Protein AF-A0A3D5URM8-F1 (afdb_monomer)

Secondary structure (DSSP, 8-state):
-HHHHHHH--SHHHHHHHHHHHHHHHHHTT-HHHHHHHHHHHHHTSPP-GGGGGGHHHHHHHHHHTT-HHHHHHHHTTTSGGG---HHHHHHHHHHHHHHH--TTSS-HHHHHHHHHHHHTS--HHHHHHHHHHHHHHHHTT----THHHHHHHHTGGG--SB---HHHHHHHHHHHHTT-HHHHHHHHHHHH-TT-TTTB-HHHHHHHHHHHHHTT-HHHHHHHHHHHHHHH--TT--

pLDDT: mean 91.3, std 9.15, range [58.62, 98.56]

Structure (mmCIF, N/CA/C/O backbone):
data_AF-A0A3D5URM8-F1
#
_entry.id   AF-A0A3D5URM8-F1
#
loop_
_atom_site.group_PDB
_atom_site.id
_atom_site.type_symbol
_atom_site.label_atom_id
_atom_site.label_alt_id
_atom_site.label_comp_id
_atom_site.label_asym_id
_atom_site.label_entity_id
_atom_site.label_seq_id
_atom_site.pdbx_PDB_ins_code
_atom_site.Cartn_x
_atom_site.Cartn_y
_atom_site.Cartn_z
_atom_site.occupancy
_atom_site.B_iso_or_equiv
_atom_site.auth_seq_id
_atom_site.auth_comp_id
_atom_site.auth_asym_id
_atom_site.auth_atom_id
_atom_site.pdbx_PDB_model_num
ATOM 1 N N . MET A 1 1 ? -2.969 -15.555 -25.449 1.00 61.00 1 MET A N 1
ATOM 2 C CA . MET A 1 1 ? -2.111 -15.070 -26.555 1.00 61.00 1 MET A CA 1
ATOM 3 C C . MET A 1 1 ? -1.059 -14.048 -26.105 1.00 61.00 1 MET A C 1
ATOM 5 O O . MET A 1 1 ? 0.061 -14.168 -26.567 1.00 61.00 1 MET A O 1
ATOM 9 N N . ILE A 1 2 ? -1.336 -13.119 -25.173 1.00 66.75 2 ILE A N 1
ATOM 10 C CA . ILE A 1 2 ? -0.338 -12.116 -24.717 1.00 66.75 2 ILE A CA 1
ATOM 11 C C . ILE A 1 2 ? 0.884 -12.740 -24.008 1.00 66.75 2 ILE A C 1
ATOM 13 O O . ILE A 1 2 ? 2.007 -12.357 -24.309 1.00 66.75 2 ILE A O 1
ATOM 17 N N . TYR A 1 3 ? 0.689 -13.743 -23.141 1.00 58.84 3 TYR A N 1
ATOM 18 C CA . TYR A 1 3 ? 1.794 -14.460 -22.473 1.00 58.84 3 TYR A CA 1
ATOM 19 C C . TYR A 1 3 ? 2.817 -15.036 -23.470 1.00 58.84 3 TYR A C 1
ATOM 21 O O . TYR A 1 3 ? 4.014 -14.795 -23.358 1.00 58.84 3 TYR A O 1
ATOM 29 N N . GLN A 1 4 ? 2.330 -15.736 -24.500 1.00 63.19 4 GLN A N 1
ATOM 30 C CA . GLN A 1 4 ? 3.178 -16.317 -25.546 1.00 63.19 4 GLN A CA 1
ATOM 31 C C . GLN A 1 4 ? 3.866 -15.240 -26.396 1.00 63.19 4 GLN A C 1
ATOM 33 O O . GLN A 1 4 ? 5.020 -15.417 -26.773 1.00 63.19 4 GLN A O 1
ATOM 38 N N . ALA A 1 5 ? 3.188 -14.115 -26.654 1.00 62.91 5 ALA A N 1
ATOM 39 C CA . ALA A 1 5 ? 3.767 -12.996 -27.391 1.00 62.91 5 ALA A CA 1
ATOM 40 C C . ALA A 1 5 ? 4.952 -12.363 -26.640 1.00 62.91 5 ALA A C 1
ATOM 42 O O . ALA A 1 5 ? 5.984 -12.111 -27.257 1.00 62.91 5 ALA A O 1
ATOM 43 N N . ILE A 1 6 ? 4.845 -12.184 -25.315 1.00 64.25 6 ILE A N 1
ATOM 44 C CA . ILE A 1 6 ? 5.927 -11.641 -24.472 1.00 64.25 6 ILE A CA 1
ATOM 45 C C . ILE A 1 6 ? 7.170 -12.534 -24.533 1.00 64.25 6 ILE A C 1
ATOM 47 O O . ILE A 1 6 ? 8.263 -12.024 -24.774 1.00 64.25 6 ILE A O 1
ATOM 51 N N . GLY A 1 7 ? 6.999 -13.853 -24.392 1.00 60.88 7 GLY A N 1
ATOM 52 C CA . GLY A 1 7 ? 8.110 -14.808 -24.473 1.00 60.88 7 GLY A CA 1
ATOM 53 C C . GLY A 1 7 ? 8.763 -14.884 -25.862 1.00 60.88 7 GLY A C 1
ATOM 54 O O . GLY A 1 7 ? 9.938 -15.220 -25.975 1.00 60.88 7 GLY A O 1
ATOM 55 N N . SER A 1 8 ? 8.027 -14.545 -26.927 1.00 59.00 8 SER A N 1
ATOM 56 C CA . SER A 1 8 ? 8.538 -14.547 -28.308 1.00 59.00 8 SER A CA 1
ATOM 57 C C . SER A 1 8 ? 9.125 -13.213 -28.784 1.00 59.00 8 SER A C 1
ATOM 59 O O . SER A 1 8 ? 9.802 -13.179 -29.812 1.00 59.00 8 SER A O 1
ATOM 61 N N . ALA A 1 9 ? 8.862 -12.111 -28.077 1.00 60.91 9 ALA A N 1
ATOM 62 C CA . ALA A 1 9 ? 9.259 -10.781 -28.518 1.00 60.91 9 ALA A CA 1
ATOM 63 C C . ALA A 1 9 ? 10.780 -10.591 -28.386 1.00 60.91 9 ALA A C 1
ATOM 65 O O . ALA A 1 9 ? 11.356 -10.667 -27.299 1.00 60.91 9 ALA A O 1
ATOM 66 N N . VAL A 1 10 ? 11.447 -10.327 -29.512 1.00 58.62 10 VAL A N 1
ATOM 67 C CA . VAL A 1 10 ? 12.914 -10.202 -29.581 1.00 58.62 10 VAL A CA 1
ATOM 68 C C . VAL A 1 10 ? 13.357 -8.763 -29.289 1.00 58.62 10 VAL A C 1
ATOM 70 O O . VAL A 1 10 ? 14.359 -8.548 -28.603 1.00 58.62 10 VAL A O 1
ATOM 73 N N . ALA A 1 11 ? 12.587 -7.764 -29.731 1.00 70.50 11 ALA A N 1
ATOM 74 C CA . ALA A 1 11 ? 12.883 -6.352 -29.501 1.00 70.50 11 ALA A CA 1
ATOM 75 C C . ALA A 1 11 ? 12.502 -5.905 -28.077 1.00 70.50 11 ALA A C 1
ATOM 77 O O . ALA A 1 11 ? 11.465 -6.298 -27.539 1.00 70.50 11 ALA A O 1
ATOM 78 N N . ALA A 1 12 ? 13.338 -5.065 -27.459 1.00 74.19 12 ALA A N 1
ATOM 79 C CA . ALA A 1 12 ? 13.083 -4.532 -26.117 1.00 74.19 12 ALA A CA 1
ATOM 80 C C . ALA A 1 12 ? 11.810 -3.670 -26.078 1.00 74.19 12 ALA A C 1
ATOM 82 O O . ALA A 1 12 ? 10.985 -3.843 -25.185 1.00 74.19 12 ALA A O 1
ATOM 83 N N . ASP A 1 13 ? 11.607 -2.815 -27.082 1.00 80.75 13 ASP A N 1
ATOM 84 C CA . ASP A 1 13 ? 10.447 -1.919 -27.153 1.00 80.75 13 ASP A CA 1
ATOM 85 C C . ASP A 1 13 ? 9.119 -2.681 -27.236 1.00 80.75 13 ASP A C 1
ATOM 87 O O . ASP A 1 13 ? 8.151 -2.323 -26.567 1.00 80.75 13 ASP A O 1
ATOM 91 N N . GLU A 1 14 ? 9.079 -3.773 -28.001 1.00 84.12 14 GLU A N 1
ATOM 92 C CA . GLU A 1 14 ? 7.890 -4.620 -28.120 1.00 84.12 14 GLU A CA 1
ATOM 93 C C . GLU A 1 14 ? 7.553 -5.296 -26.785 1.00 84.12 14 GLU A C 1
ATOM 95 O O . GLU A 1 14 ? 6.406 -5.250 -26.338 1.00 84.12 14 GLU A O 1
ATOM 100 N N . ARG A 1 15 ? 8.561 -5.833 -26.084 1.00 83.31 15 ARG A N 1
ATOM 101 C CA . ARG A 1 15 ? 8.382 -6.407 -24.740 1.00 83.31 15 ARG A CA 1
ATOM 102 C C . ARG A 1 15 ? 7.846 -5.384 -23.747 1.00 83.31 15 ARG A C 1
ATOM 104 O O . ARG A 1 15 ? 6.891 -5.681 -23.033 1.00 83.31 15 ARG A O 1
ATOM 111 N N . ILE A 1 16 ? 8.408 -4.175 -23.733 1.00 89.31 16 ILE A N 1
ATOM 112 C CA . ILE A 1 16 ? 7.942 -3.077 -22.875 1.00 89.31 16 ILE A CA 1
ATOM 113 C C . ILE A 1 16 ? 6.452 -2.805 -23.119 1.00 89.31 16 ILE A C 1
ATOM 115 O O . ILE A 1 16 ? 5.674 -2.763 -22.164 1.00 89.31 16 ILE A O 1
ATOM 119 N N . GLN A 1 17 ? 6.043 -2.643 -24.381 1.00 88.75 17 GLN A N 1
ATOM 120 C CA . GLN A 1 17 ? 4.647 -2.358 -24.719 1.00 88.75 17 GLN A CA 1
ATOM 121 C C . GLN A 1 17 ? 3.712 -3.501 -24.318 1.00 88.75 17 GLN A C 1
ATOM 123 O O . GLN A 1 17 ? 2.644 -3.245 -23.762 1.00 88.75 17 GLN A O 1
ATOM 128 N N . LEU A 1 18 ? 4.117 -4.754 -24.534 1.00 90.81 18 LEU A N 1
ATOM 129 C CA . LEU A 1 18 ? 3.310 -5.916 -24.169 1.00 90.81 18 LEU A CA 1
ATOM 130 C C . LEU A 1 18 ? 3.104 -6.033 -22.653 1.00 90.81 18 LEU A C 1
ATOM 132 O O . LEU A 1 18 ? 1.975 -6.273 -22.227 1.00 90.81 18 LEU A O 1
ATOM 136 N N . PHE A 1 19 ? 4.139 -5.812 -21.833 1.00 93.25 19 PHE A N 1
ATOM 137 C CA . PHE A 1 19 ? 3.991 -5.795 -20.371 1.00 93.25 19 PHE A CA 1
ATOM 138 C C . PHE A 1 19 ? 3.059 -4.679 -19.906 1.00 93.25 19 PHE A C 1
ATOM 140 O O . PHE A 1 19 ? 2.129 -4.930 -19.138 1.00 93.25 19 PHE A O 1
ATOM 147 N N . LYS A 1 20 ? 3.269 -3.452 -20.399 1.00 92.62 20 LYS A N 1
ATOM 148 C CA . LYS A 1 20 ? 2.411 -2.311 -20.055 1.00 92.62 20 LYS A CA 1
ATOM 149 C C . LYS A 1 20 ? 0.952 -2.578 -20.421 1.00 92.62 20 LYS A C 1
ATOM 151 O O . LYS A 1 20 ? 0.066 -2.360 -19.598 1.00 92.62 20 LYS A O 1
ATOM 156 N N . LEU A 1 21 ? 0.704 -3.096 -21.624 1.00 92.88 21 LEU A N 1
ATOM 157 C CA . LEU A 1 21 ? -0.637 -3.436 -22.089 1.00 92.88 21 LEU A CA 1
ATOM 158 C C . LEU A 1 21 ? -1.271 -4.549 -21.247 1.00 92.88 21 LEU A C 1
ATOM 160 O O . LEU A 1 21 ? -2.440 -4.437 -20.873 1.00 92.88 21 LEU A O 1
ATOM 164 N N . ALA A 1 22 ? -0.520 -5.608 -20.934 1.00 93.38 22 ALA A N 1
ATOM 165 C CA . ALA A 1 22 ? -1.001 -6.711 -20.108 1.00 93.38 22 ALA A CA 1
ATOM 166 C C . ALA A 1 22 ? -1.443 -6.216 -18.725 1.00 93.38 22 ALA A C 1
ATOM 168 O O . ALA A 1 22 ? -2.556 -6.511 -18.293 1.00 93.38 22 ALA A O 1
ATOM 169 N N . PHE A 1 23 ? -0.610 -5.408 -18.069 1.00 94.56 23 PHE A N 1
ATOM 170 C CA . PHE A 1 23 ? -0.902 -4.839 -16.756 1.00 94.56 23 PHE A CA 1
ATOM 171 C C . PHE A 1 23 ? -2.080 -3.862 -16.780 1.00 94.56 23 PHE A C 1
ATOM 173 O O . PHE A 1 23 ? -2.971 -3.982 -15.941 1.00 94.56 23 PHE A O 1
ATOM 180 N N . ALA A 1 24 ? -2.149 -2.958 -17.759 1.00 91.69 24 ALA A N 1
ATOM 181 C CA . ALA A 1 24 ? -3.270 -2.025 -17.900 1.00 91.69 24 ALA A CA 1
ATOM 182 C C . ALA A 1 24 ? -4.610 -2.753 -18.132 1.00 91.69 24 ALA A C 1
ATOM 184 O O . ALA A 1 24 ? -5.638 -2.425 -17.528 1.00 91.69 24 ALA A O 1
ATOM 185 N N . THR A 1 25 ? -4.593 -3.785 -18.981 1.00 92.88 25 THR A N 1
ATOM 186 C CA . THR A 1 25 ? -5.769 -4.623 -19.262 1.00 92.88 25 THR A CA 1
ATOM 187 C C . THR A 1 25 ? -6.204 -5.386 -18.013 1.00 92.88 25 THR A C 1
ATOM 189 O O . THR A 1 25 ? -7.389 -5.414 -17.681 1.00 92.88 25 THR A O 1
ATOM 192 N N . ALA A 1 26 ? -5.247 -5.969 -17.290 1.00 92.06 26 ALA A N 1
ATOM 193 C CA . ALA A 1 26 ? -5.505 -6.714 -16.067 1.00 92.06 26 ALA A CA 1
ATOM 194 C C . ALA A 1 26 ? -6.066 -5.833 -14.944 1.00 92.06 26 ALA A C 1
ATOM 196 O O . ALA A 1 26 ? -6.999 -6.253 -14.265 1.00 92.06 26 ALA A O 1
ATOM 197 N N . GLU A 1 27 ? -5.560 -4.608 -14.779 1.00 88.88 27 GLU A N 1
ATOM 198 C CA . GLU A 1 27 ? -6.082 -3.639 -13.806 1.00 88.88 27 GLU A CA 1
ATOM 199 C C . GLU A 1 27 ? -7.562 -3.340 -14.081 1.00 88.88 27 GLU A C 1
ATOM 201 O O . GLU A 1 27 ? -8.396 -3.411 -13.181 1.00 88.88 27 GLU A O 1
ATOM 206 N N . THR A 1 28 ? -7.905 -3.085 -15.348 1.00 87.75 28 THR A N 1
ATOM 207 C CA . THR A 1 28 ? -9.285 -2.792 -15.769 1.00 87.75 28 THR A CA 1
ATOM 208 C C . THR A 1 28 ? -10.219 -3.985 -15.548 1.00 87.75 28 THR A C 1
ATOM 210 O O . THR A 1 28 ? -11.394 -3.807 -15.234 1.00 87.75 28 THR A O 1
ATOM 213 N N . ALA A 1 29 ? -9.697 -5.206 -15.679 1.00 88.75 29 ALA A N 1
ATOM 214 C CA . ALA A 1 29 ? -10.441 -6.445 -15.469 1.00 88.75 29 ALA A CA 1
ATOM 215 C C . ALA A 1 29 ? -10.489 -6.909 -13.999 1.00 88.75 29 ALA A C 1
ATOM 217 O O . ALA A 1 29 ? -11.119 -7.924 -13.715 1.00 88.75 29 ALA A O 1
ATOM 218 N N . GLY A 1 30 ? -9.814 -6.221 -13.067 1.00 87.56 30 GLY A N 1
ATOM 219 C CA . GLY A 1 30 ? -9.689 -6.673 -11.675 1.00 87.56 30 GLY A CA 1
ATOM 220 C C . GLY A 1 30 ? -8.804 -7.917 -11.500 1.00 87.56 30 GLY A C 1
ATOM 221 O O . GLY A 1 30 ? -8.908 -8.617 -10.498 1.00 87.56 30 GLY A O 1
ATOM 222 N N . LEU A 1 31 ? -7.935 -8.207 -12.472 1.00 91.25 31 LEU A N 1
ATOM 223 C CA . LEU A 1 31 ? -7.068 -9.390 -12.538 1.00 91.25 31 LEU A CA 1
ATOM 224 C C . LEU A 1 31 ? -5.576 -9.033 -12.445 1.00 91.25 31 LEU A C 1
ATOM 226 O O . LEU A 1 31 ? -4.727 -9.805 -12.899 1.00 91.25 31 LEU A O 1
ATOM 230 N N . TYR A 1 32 ? -5.243 -7.867 -11.882 1.00 92.44 32 TYR A N 1
ATOM 231 C CA . TYR A 1 32 ? -3.865 -7.373 -11.809 1.00 92.44 32 TYR A CA 1
ATOM 232 C C . TYR A 1 32 ? -2.922 -8.369 -11.120 1.00 92.44 32 TYR A C 1
ATOM 234 O O . TY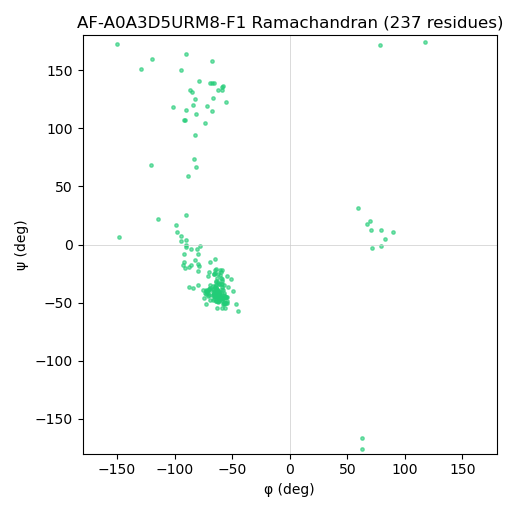R A 1 32 ? -1.956 -8.807 -11.738 1.00 92.44 32 TYR A O 1
ATOM 242 N N . TYR A 1 33 ? -3.242 -8.800 -9.895 1.00 91.44 33 TYR A N 1
ATOM 243 C CA . TYR A 1 33 ? -2.404 -9.729 -9.123 1.00 91.44 33 TYR A CA 1
ATOM 244 C C . TYR A 1 33 ? -2.165 -11.069 -9.847 1.00 91.44 33 TYR A C 1
ATOM 246 O O . TYR A 1 33 ? -1.001 -11.380 -10.102 1.00 91.44 33 TYR A O 1
ATOM 254 N N . PRO A 1 34 ? -3.205 -11.814 -10.289 1.00 93.25 34 PRO A N 1
ATOM 255 C CA . PRO A 1 34 ? -2.997 -13.043 -11.060 1.00 93.25 34 PRO A CA 1
ATOM 256 C C . PRO A 1 34 ? -2.176 -12.840 -12.337 1.00 93.25 34 PRO A C 1
ATOM 258 O O . PRO A 1 34 ? -1.409 -13.713 -12.735 1.00 93.25 34 PRO A O 1
ATOM 261 N N . THR A 1 35 ? -2.326 -11.687 -12.996 1.00 95.19 35 THR A N 1
ATOM 262 C CA . THR A 1 35 ? -1.574 -11.386 -14.221 1.00 95.19 35 THR A CA 1
ATOM 263 C C . THR A 1 35 ? -0.101 -11.133 -13.922 1.00 95.19 35 THR A C 1
ATOM 265 O O . THR A 1 35 ? 0.757 -11.616 -14.659 1.00 95.19 35 THR A O 1
ATOM 268 N N . VAL A 1 36 ? 0.209 -10.409 -12.844 1.00 95.50 36 VAL A N 1
ATOM 269 C CA . VAL A 1 36 ? 1.591 -10.200 -12.398 1.00 95.50 36 VAL A CA 1
ATOM 270 C C . VAL A 1 36 ? 2.240 -11.528 -12.015 1.00 95.50 36 VAL A C 1
ATOM 272 O O . VAL A 1 36 ? 3.351 -11.795 -12.462 1.00 95.50 36 VAL A O 1
ATOM 275 N N . GLU A 1 37 ? 1.549 -12.383 -11.257 1.00 94.56 37 GLU A N 1
ATOM 276 C CA . GLU A 1 37 ? 2.053 -13.712 -10.885 1.00 94.56 37 GLU A CA 1
ATOM 277 C C . GLU A 1 37 ? 2.330 -14.582 -12.120 1.00 94.56 37 GLU A C 1
ATOM 279 O O . GLU A 1 37 ? 3.401 -15.174 -12.236 1.00 94.56 37 GLU A O 1
ATOM 284 N N . ALA A 1 38 ? 1.410 -14.607 -13.089 1.00 94.75 38 ALA A N 1
ATOM 285 C CA . ALA A 1 38 ? 1.580 -15.375 -14.321 1.00 94.75 38 ALA A CA 1
ATOM 286 C C . ALA A 1 38 ? 2.756 -14.879 -15.180 1.00 94.75 38 ALA A C 1
ATOM 288 O O . ALA A 1 38 ? 3.427 -15.673 -15.839 1.00 94.75 38 ALA A O 1
ATOM 289 N N . LEU A 1 39 ? 3.007 -13.568 -15.183 1.00 94.94 39 LEU A N 1
ATOM 290 C CA . LEU A 1 39 ? 4.095 -12.941 -15.934 1.00 94.94 39 LEU A CA 1
ATOM 291 C C . LEU A 1 39 ? 5.401 -12.828 -15.142 1.00 94.94 39 LEU A C 1
ATOM 293 O O . LEU A 1 39 ? 6.397 -12.351 -15.691 1.00 94.94 39 LEU A O 1
ATOM 297 N N . TYR A 1 40 ? 5.420 -13.281 -13.886 1.00 94.44 40 TYR A N 1
ATOM 298 C CA . TYR A 1 40 ? 6.586 -13.169 -13.022 1.00 94.44 40 TYR A CA 1
ATOM 299 C C . TYR A 1 40 ? 7.844 -13.777 -13.646 1.00 94.44 40 TYR A C 1
ATOM 301 O O . TYR A 1 40 ? 8.829 -13.048 -13.701 1.00 94.44 40 TYR A O 1
ATOM 309 N N . PRO A 1 41 ? 7.860 -15.021 -14.176 1.00 93.81 41 PRO A N 1
ATOM 310 C CA . PRO A 1 41 ? 9.088 -15.607 -14.717 1.00 93.81 41 PRO A CA 1
ATOM 311 C C . PRO A 1 41 ? 9.752 -14.714 -15.773 1.00 93.81 41 PRO A C 1
ATOM 313 O O . PRO A 1 41 ? 10.944 -14.432 -15.672 1.00 93.81 41 PRO A O 1
ATOM 316 N N . GLU A 1 42 ? 8.956 -14.174 -16.698 1.00 92.94 42 GLU A N 1
ATOM 317 C CA . GLU A 1 42 ? 9.425 -13.304 -17.781 1.00 92.94 42 GLU A CA 1
ATOM 318 C C . GLU A 1 42 ? 9.906 -11.944 -17.266 1.00 92.94 42 GLU A C 1
ATOM 320 O O . GLU A 1 42 ? 11.001 -11.499 -17.607 1.00 92.94 42 GLU A O 1
ATOM 325 N N . LEU A 1 43 ? 9.126 -11.287 -16.399 1.00 94.00 43 LEU A N 1
ATOM 326 C CA . LEU A 1 43 ? 9.513 -9.993 -15.831 1.00 94.00 43 LEU A CA 1
ATOM 327 C C . LEU A 1 43 ? 10.766 -10.124 -14.954 1.00 94.00 43 LEU A C 1
ATOM 329 O O . LEU A 1 43 ? 11.629 -9.251 -14.938 1.00 94.00 43 LEU A O 1
ATOM 333 N N . SER A 1 44 ? 10.867 -11.231 -14.220 1.00 94.75 44 SER A N 1
ATOM 334 C CA . SER A 1 44 ? 11.936 -11.520 -13.270 1.00 94.75 44 SER A CA 1
ATOM 335 C C . SER A 1 44 ? 13.282 -11.802 -13.947 1.00 94.75 44 SER A C 1
ATOM 337 O O . SER A 1 44 ? 14.311 -11.614 -13.296 1.00 94.75 44 SER A O 1
ATOM 339 N N . ALA A 1 45 ? 13.262 -12.229 -15.215 1.00 92.31 45 ALA A N 1
ATOM 340 C CA . ALA A 1 45 ? 14.437 -12.489 -16.044 1.00 92.31 45 ALA A CA 1
ATOM 341 C C . ALA A 1 45 ? 15.008 -11.217 -16.698 1.00 92.31 45 ALA A C 1
ATOM 343 O O . ALA A 1 45 ? 16.120 -11.237 -17.221 1.00 92.31 45 ALA A O 1
ATOM 344 N N . MET A 1 46 ? 14.260 -10.110 -16.687 1.00 91.12 46 MET A N 1
ATOM 345 C CA . MET A 1 46 ? 14.710 -8.833 -17.236 1.00 91.12 46 MET A CA 1
ATOM 346 C C . MET A 1 46 ? 15.549 -8.067 -16.209 1.00 91.12 46 MET A C 1
ATOM 348 O O . MET A 1 46 ? 15.055 -7.693 -15.145 1.00 91.12 46 MET A O 1
ATOM 352 N N . GLU A 1 47 ? 16.802 -7.775 -16.553 1.00 91.44 47 GLU A N 1
ATOM 353 C CA . GLU A 1 47 ? 17.683 -6.960 -15.713 1.00 91.44 47 GLU A CA 1
ATOM 354 C C . GLU A 1 47 ? 17.423 -5.457 -15.917 1.00 91.44 47 GLU A C 1
ATOM 356 O O . GLU A 1 47 ? 17.520 -4.978 -17.056 1.00 91.44 47 GLU A O 1
ATOM 361 N N . PRO A 1 48 ? 17.140 -4.682 -14.849 1.00 93.69 48 PRO A N 1
ATOM 362 C CA . PRO A 1 48 ? 16.941 -3.237 -14.938 1.00 93.69 48 PRO A CA 1
ATOM 363 C C . PRO A 1 48 ? 18.133 -2.532 -15.590 1.00 93.69 48 PRO A C 1
ATOM 365 O O . PRO A 1 48 ? 19.262 -2.595 -15.110 1.00 93.69 48 PRO A O 1
ATOM 368 N N . ASN A 1 49 ? 17.881 -1.804 -16.676 1.00 92.31 49 ASN A N 1
ATOM 369 C CA . ASN A 1 49 ? 18.891 -1.000 -17.355 1.00 92.31 49 ASN A CA 1
ATOM 370 C C . ASN A 1 49 ? 18.265 0.231 -18.028 1.00 92.31 49 ASN A C 1
ATOM 372 O O . ASN A 1 49 ? 17.043 0.382 -18.086 1.00 92.31 49 ASN A O 1
ATOM 376 N N . ALA A 1 50 ? 19.108 1.124 -18.555 1.00 89.69 50 ALA A N 1
ATOM 377 C CA . ALA A 1 50 ? 18.663 2.392 -19.130 1.00 89.69 50 ALA A CA 1
ATOM 378 C C . ALA A 1 50 ? 17.665 2.240 -20.295 1.00 89.69 50 ALA A C 1
ATOM 380 O O . ALA A 1 50 ? 16.791 3.096 -20.437 1.00 89.69 50 ALA A O 1
ATOM 381 N N . ALA A 1 51 ? 17.754 1.168 -21.092 1.00 90.25 51 ALA A N 1
ATOM 382 C CA . ALA A 1 51 ? 16.827 0.917 -22.198 1.00 90.25 51 ALA A CA 1
ATOM 383 C C . ALA A 1 51 ? 15.425 0.521 -21.701 1.00 90.25 51 ALA A C 1
ATOM 385 O O . ALA A 1 51 ? 14.430 0.814 -22.353 1.00 90.25 51 ALA A O 1
ATOM 386 N N . LEU A 1 52 ? 15.330 -0.079 -20.512 1.00 92.69 52 LEU A N 1
ATOM 387 C CA . LEU A 1 52 ? 14.069 -0.505 -19.899 1.00 92.69 52 LEU A CA 1
ATOM 388 C C . LEU A 1 52 ? 13.423 0.568 -19.014 1.00 92.69 52 LEU A C 1
ATOM 390 O O . LEU A 1 52 ? 12.374 0.321 -18.418 1.00 92.69 52 LEU A O 1
ATOM 394 N N . ARG A 1 53 ? 13.995 1.778 -18.945 1.00 91.19 53 ARG A N 1
ATOM 395 C CA . ARG A 1 53 ? 13.442 2.894 -18.159 1.00 91.19 53 ARG A CA 1
ATOM 396 C C . ARG A 1 53 ? 11.941 3.144 -18.410 1.00 91.19 53 ARG A C 1
ATOM 398 O O . ARG A 1 53 ? 11.237 3.365 -17.428 1.00 91.19 53 ARG A O 1
ATOM 405 N N . PRO A 1 54 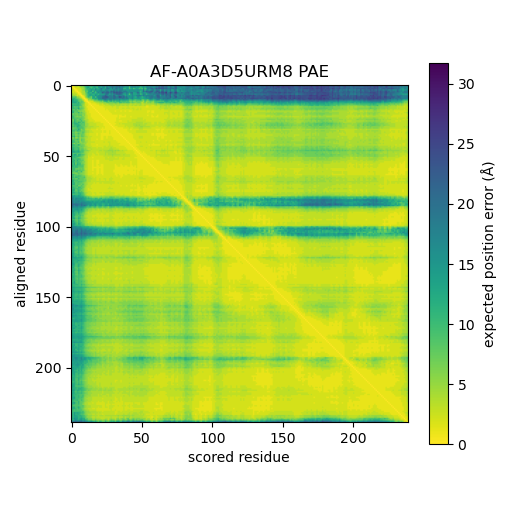? 11.402 3.056 -19.646 1.00 91.81 54 PRO A N 1
ATOM 406 C CA . PRO A 1 54 ? 9.965 3.245 -19.881 1.00 91.81 54 PRO A CA 1
ATOM 407 C C . PRO A 1 54 ? 9.054 2.188 -19.230 1.00 91.81 54 PRO A C 1
ATOM 409 O O . PRO A 1 54 ? 7.870 2.452 -19.028 1.00 91.81 54 PRO A O 1
ATOM 412 N N . LEU A 1 55 ? 9.580 1.001 -18.907 1.00 94.06 55 LEU A N 1
ATOM 413 C CA . LEU A 1 55 ? 8.858 -0.066 -18.202 1.00 94.06 55 LEU A CA 1
ATOM 414 C C . LEU A 1 55 ? 8.956 0.072 -16.678 1.00 94.06 55 LEU A C 1
ATOM 416 O O . LEU A 1 55 ? 8.133 -0.494 -15.960 1.00 94.06 55 LEU A O 1
ATOM 420 N N . ALA A 1 56 ? 9.941 0.822 -16.178 1.00 94.62 56 ALA A N 1
ATOM 421 C CA . ALA A 1 56 ? 10.319 0.795 -14.772 1.00 94.62 56 ALA A CA 1
ATOM 422 C C . ALA A 1 56 ? 9.172 1.086 -13.792 1.00 94.62 56 ALA A C 1
ATOM 424 O O . ALA A 1 56 ? 9.012 0.291 -12.869 1.00 94.62 56 ALA A O 1
ATOM 425 N N . PRO A 1 57 ? 8.304 2.099 -13.993 1.00 95.31 57 PRO A N 1
ATOM 426 C CA . PRO A 1 57 ? 7.182 2.317 -13.082 1.00 95.31 57 PRO A CA 1
ATOM 427 C C . PRO A 1 57 ? 6.227 1.117 -12.989 1.00 95.31 57 PRO A C 1
ATOM 429 O O . PRO A 1 57 ? 5.792 0.743 -11.900 1.00 95.31 57 PRO A O 1
ATOM 432 N N . ALA A 1 58 ? 5.928 0.484 -14.128 1.00 95.94 58 ALA A N 1
ATOM 433 C CA . ALA A 1 58 ? 5.032 -0.665 -14.194 1.00 95.94 58 ALA A CA 1
ATOM 434 C C . ALA A 1 58 ? 5.672 -1.925 -13.589 1.00 95.94 58 ALA A C 1
ATOM 436 O O . ALA A 1 58 ? 5.011 -2.653 -12.850 1.00 95.94 58 ALA A O 1
ATOM 437 N N . ALA A 1 59 ? 6.968 -2.148 -13.835 1.00 96.69 59 ALA A N 1
ATOM 438 C CA . ALA A 1 59 ? 7.722 -3.242 -13.226 1.00 96.69 59 ALA A CA 1
ATOM 439 C C . ALA A 1 59 ? 7.847 -3.074 -11.704 1.00 96.69 59 ALA A C 1
ATOM 441 O O . ALA A 1 59 ? 7.589 -4.020 -10.964 1.00 96.69 59 ALA A O 1
ATOM 442 N N . THR A 1 60 ? 8.169 -1.870 -11.217 1.00 96.88 60 THR A N 1
ATOM 443 C CA . THR A 1 60 ? 8.205 -1.575 -9.779 1.00 96.88 60 THR A CA 1
ATOM 444 C C . THR A 1 60 ? 6.853 -1.863 -9.133 1.00 96.88 60 THR A C 1
ATOM 446 O O . THR A 1 60 ? 6.807 -2.591 -8.144 1.00 96.88 60 THR A O 1
ATOM 449 N N . ARG A 1 61 ? 5.748 -1.354 -9.702 1.00 96.81 61 ARG A N 1
ATOM 450 C CA . ARG A 1 61 ? 4.386 -1.627 -9.206 1.00 96.81 61 ARG A CA 1
ATOM 451 C C . ARG A 1 61 ? 4.097 -3.130 -9.146 1.00 96.81 61 ARG A C 1
ATOM 453 O O . ARG A 1 61 ? 3.574 -3.601 -8.140 1.00 96.81 61 ARG A O 1
ATOM 460 N N . ALA A 1 62 ? 4.463 -3.870 -10.193 1.00 96.81 62 ALA A N 1
ATOM 461 C CA . ALA A 1 62 ? 4.247 -5.309 -10.277 1.00 96.81 62 ALA A CA 1
ATOM 462 C C . ALA A 1 62 ? 5.006 -6.060 -9.172 1.00 96.81 62 ALA A C 1
ATOM 464 O O . ALA A 1 62 ? 4.399 -6.825 -8.428 1.00 96.81 62 ALA A O 1
ATOM 465 N N . PHE A 1 63 ? 6.301 -5.789 -8.988 1.00 97.19 63 PHE A N 1
ATOM 466 C CA . PHE A 1 63 ? 7.080 -6.432 -7.926 1.00 97.19 63 PHE A CA 1
ATOM 467 C C . PHE A 1 63 ? 6.605 -6.050 -6.520 1.00 97.19 63 PHE A C 1
ATOM 469 O O . PHE A 1 63 ? 6.588 -6.911 -5.644 1.00 97.19 63 PHE A O 1
ATOM 476 N N . ILE A 1 64 ? 6.159 -4.807 -6.301 1.00 96.75 64 ILE A N 1
ATOM 477 C CA . ILE A 1 64 ? 5.520 -4.412 -5.036 1.00 96.75 64 ILE A CA 1
ATOM 478 C C . ILE A 1 64 ? 4.280 -5.277 -4.769 1.00 96.75 64 ILE A C 1
ATOM 480 O O . ILE A 1 64 ? 4.121 -5.783 -3.661 1.00 96.75 64 ILE A O 1
ATOM 484 N N . ALA A 1 65 ? 3.423 -5.472 -5.776 1.00 94.69 65 ALA A N 1
ATOM 485 C CA . ALA A 1 65 ? 2.157 -6.188 -5.632 1.00 94.69 65 ALA A CA 1
ATOM 486 C C . ALA A 1 65 ? 2.334 -7.631 -5.139 1.00 94.69 65 ALA A C 1
ATOM 488 O O . ALA A 1 65 ? 1.559 -8.102 -4.313 1.00 94.69 65 ALA A O 1
ATOM 489 N N . ILE A 1 66 ? 3.373 -8.320 -5.607 1.00 94.19 66 ILE A N 1
ATOM 490 C CA . ILE A 1 66 ? 3.669 -9.707 -5.215 1.00 94.19 66 ILE A CA 1
ATOM 491 C C . ILE A 1 66 ? 4.673 -9.814 -4.053 1.00 94.19 66 ILE A C 1
ATOM 493 O O . ILE A 1 66 ? 5.107 -10.911 -3.718 1.00 94.19 66 ILE A O 1
ATOM 497 N N . GLY A 1 67 ? 5.047 -8.694 -3.424 1.00 93.12 67 GLY A N 1
ATOM 498 C CA . GLY A 1 67 ? 5.924 -8.672 -2.246 1.00 93.12 67 GLY A CA 1
ATOM 499 C C . GLY A 1 67 ? 7.424 -8.822 -2.536 1.00 93.12 67 GLY A C 1
ATOM 500 O O . GLY A 1 67 ? 8.222 -9.005 -1.615 1.00 93.12 67 GLY A O 1
ATOM 501 N N . GLU A 1 68 ? 7.841 -8.698 -3.794 1.00 94.69 68 GLU A N 1
ATOM 502 C CA . GLU A 1 68 ? 9.231 -8.827 -4.248 1.00 94.69 68 GLU A CA 1
ATOM 503 C C . GLU A 1 68 ? 10.025 -7.531 -4.016 1.00 94.69 68 GLU A C 1
ATOM 505 O O . GLU A 1 68 ? 10.451 -6.830 -4.938 1.00 94.69 68 GLU A O 1
ATOM 510 N N . ASN A 1 69 ? 10.236 -7.196 -2.740 1.00 91.50 69 ASN A N 1
ATOM 511 C CA . ASN A 1 69 ? 10.807 -5.920 -2.291 1.00 91.50 69 ASN A CA 1
ATOM 512 C C . ASN A 1 69 ? 12.212 -5.620 -2.842 1.00 91.50 69 ASN A C 1
ATOM 514 O O . ASN A 1 69 ? 12.593 -4.456 -2.982 1.00 91.50 69 ASN A O 1
ATOM 518 N N . THR A 1 70 ? 13.023 -6.645 -3.115 1.00 93.56 70 THR A N 1
ATOM 519 C CA . THR A 1 70 ? 14.363 -6.458 -3.696 1.00 93.56 70 THR A CA 1
ATOM 520 C C . THR A 1 70 ? 14.263 -6.055 -5.160 1.00 93.56 70 THR A C 1
ATOM 522 O O . THR A 1 70 ? 14.769 -4.994 -5.520 1.00 93.56 70 THR A O 1
ATOM 525 N N . LYS A 1 71 ? 13.507 -6.804 -5.971 1.00 95.38 71 LYS A N 1
ATOM 526 C CA . LYS A 1 71 ? 13.293 -6.469 -7.386 1.00 95.38 71 LYS A CA 1
ATOM 527 C C . LYS A 1 71 ? 12.567 -5.136 -7.550 1.00 95.38 71 LYS A C 1
ATOM 529 O O . LYS A 1 71 ? 12.944 -4.329 -8.395 1.00 95.38 71 LYS A O 1
ATOM 534 N N . ALA A 1 72 ? 11.588 -4.844 -6.691 1.00 95.94 72 ALA A N 1
ATOM 535 C CA . ALA A 1 72 ? 10.921 -3.545 -6.668 1.00 95.94 72 ALA A CA 1
ATOM 536 C C . ALA A 1 72 ? 11.921 -2.387 -6.501 1.00 95.94 72 ALA A C 1
ATOM 538 O O . ALA A 1 72 ? 11.842 -1.411 -7.247 1.00 95.94 72 ALA A O 1
ATOM 539 N N . ARG A 1 73 ? 12.888 -2.507 -5.576 1.00 94.06 73 ARG A N 1
ATOM 540 C CA . ARG A 1 73 ? 13.946 -1.502 -5.354 1.00 94.06 73 ARG A CA 1
ATOM 541 C C . ARG A 1 73 ? 14.877 -1.349 -6.553 1.00 94.06 73 ARG A C 1
ATOM 543 O O . ARG A 1 73 ? 15.185 -0.221 -6.927 1.00 94.06 73 ARG A O 1
ATOM 550 N N . GLU A 1 74 ? 15.302 -2.454 -7.156 1.00 94.94 74 GLU A N 1
ATOM 551 C CA . GLU A 1 74 ? 16.183 -2.439 -8.333 1.00 94.94 74 GLU A CA 1
ATOM 552 C C . GLU A 1 74 ? 15.525 -1.716 -9.515 1.00 94.94 74 GLU A C 1
ATOM 554 O O . GLU A 1 74 ? 16.129 -0.839 -10.131 1.00 94.94 74 GLU A O 1
ATOM 559 N N . TRP A 1 75 ? 14.251 -2.011 -9.785 1.00 95.81 75 TRP A N 1
ATOM 560 C CA . TRP A 1 75 ? 13.484 -1.328 -10.825 1.00 95.81 75 TRP A CA 1
ATOM 561 C C . TRP A 1 75 ? 13.172 0.130 -10.469 1.00 95.81 75 TRP A C 1
ATOM 563 O O . TRP A 1 75 ? 13.250 1.006 -11.333 1.00 95.81 75 TRP A O 1
ATOM 573 N N . PHE A 1 76 ? 12.891 0.424 -9.196 1.00 95.19 76 PHE A N 1
ATOM 574 C CA . PHE A 1 76 ? 12.616 1.786 -8.732 1.00 95.19 76 PHE A CA 1
ATOM 575 C C . PHE A 1 76 ? 13.823 2.721 -8.905 1.00 95.19 76 PHE A C 1
ATOM 577 O O . PHE A 1 76 ? 13.646 3.910 -9.171 1.00 95.19 76 PHE A O 1
ATOM 584 N N . ALA A 1 77 ? 15.051 2.195 -8.854 1.00 93.31 77 ALA A N 1
ATOM 585 C CA . ALA A 1 77 ? 16.265 2.975 -9.101 1.00 93.31 77 ALA A CA 1
ATOM 586 C C . ALA A 1 77 ? 16.312 3.609 -10.508 1.00 93.31 77 ALA A C 1
ATOM 588 O O . ALA A 1 77 ? 16.977 4.628 -10.701 1.00 93.31 77 ALA A O 1
ATOM 589 N N . LEU A 1 78 ? 15.584 3.057 -11.490 1.00 92.69 78 LEU A N 1
ATOM 590 C CA . LEU A 1 78 ? 15.437 3.661 -12.820 1.00 92.69 78 LEU A CA 1
ATOM 591 C C . LEU A 1 78 ? 14.402 4.799 -12.858 1.00 92.69 78 LEU A C 1
ATOM 593 O O . LEU A 1 78 ? 14.468 5.638 -13.758 1.00 92.69 78 LEU A O 1
ATOM 597 N N . VAL A 1 79 ? 13.460 4.821 -11.908 1.00 91.25 79 VAL A N 1
ATOM 598 C CA . VAL A 1 79 ? 12.422 5.858 -11.755 1.00 91.25 79 VAL A CA 1
ATOM 599 C C . VAL A 1 79 ? 12.961 7.060 -10.977 1.00 91.25 79 VAL A C 1
ATOM 601 O O . VAL A 1 79 ? 12.657 8.201 -11.317 1.00 91.25 79 VAL A O 1
ATOM 604 N N . ALA A 1 80 ? 13.793 6.811 -9.965 1.00 85.00 80 ALA A N 1
ATOM 605 C CA . ALA A 1 80 ? 14.415 7.830 -9.122 1.00 85.00 80 ALA A CA 1
ATOM 606 C C . ALA A 1 80 ? 15.958 7.753 -9.191 1.00 85.00 80 ALA A C 1
ATOM 608 O O . ALA A 1 80 ? 16.607 7.346 -8.218 1.00 85.00 80 ALA A O 1
ATOM 609 N N . PRO A 1 81 ? 16.576 8.096 -10.340 1.00 75.38 81 PRO A N 1
ATOM 610 C CA . PRO A 1 81 ? 18.021 7.992 -10.505 1.00 75.38 81 PRO A CA 1
ATOM 611 C C . PRO A 1 81 ? 18.748 8.907 -9.512 1.00 75.38 81 PRO A C 1
ATOM 613 O O . PRO A 1 81 ? 18.400 10.074 -9.344 1.00 75.38 81 PRO A O 1
ATOM 616 N N . GLY A 1 82 ? 19.765 8.369 -8.834 1.00 70.44 82 GLY A N 1
ATOM 617 C CA . GLY A 1 82 ? 20.522 9.114 -7.820 1.00 70.44 82 GLY A CA 1
ATOM 618 C C . GLY A 1 82 ? 19.723 9.461 -6.557 1.00 70.44 82 GLY A C 1
ATOM 619 O O . GLY A 1 82 ? 20.126 10.355 -5.822 1.00 70.44 82 GLY A O 1
ATOM 620 N N . GLY A 1 83 ? 18.588 8.792 -6.312 1.00 67.88 83 GLY A N 1
ATOM 621 C CA . GLY A 1 83 ? 17.716 9.059 -5.163 1.00 67.88 83 GLY A CA 1
ATOM 622 C C . GLY A 1 83 ? 16.808 10.277 -5.342 1.00 67.88 83 GLY A C 1
ATOM 623 O O . GLY A 1 83 ? 15.990 10.561 -4.471 1.00 67.88 83 GLY A O 1
ATO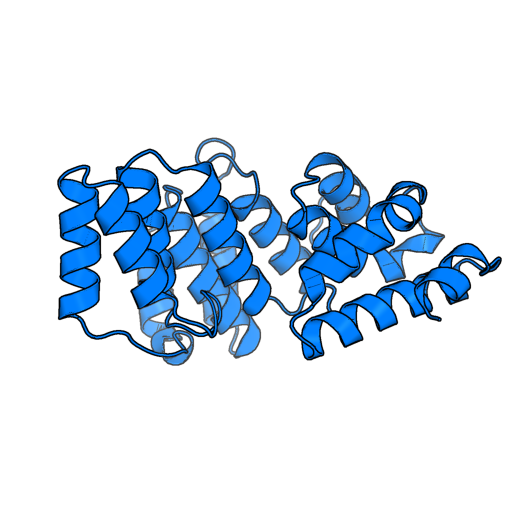M 624 N N . GLN A 1 84 ? 16.902 10.978 -6.475 1.00 69.88 84 GLN A N 1
ATOM 625 C CA . GLN A 1 84 ? 16.014 12.088 -6.778 1.00 69.88 84 GLN A CA 1
ATOM 626 C C . GLN A 1 84 ? 14.699 11.548 -7.337 1.00 69.88 84 GLN A C 1
ATOM 628 O O . GLN A 1 84 ? 14.647 10.988 -8.430 1.00 69.88 84 GLN A O 1
ATOM 633 N N . MET A 1 85 ? 13.626 11.713 -6.571 1.00 75.25 85 MET A N 1
ATOM 634 C CA . MET A 1 85 ? 12.289 11.298 -6.967 1.00 75.25 85 MET A CA 1
ATOM 635 C C . MET A 1 85 ? 11.791 12.159 -8.131 1.00 75.25 85 MET A C 1
ATOM 637 O O . MET A 1 85 ? 11.607 13.368 -7.988 1.00 75.25 85 MET A O 1
ATOM 641 N N . LEU A 1 86 ? 11.598 11.543 -9.298 1.00 66.88 86 LEU A N 1
ATOM 642 C CA . LEU A 1 86 ? 11.165 12.247 -10.500 1.00 66.88 86 LEU A CA 1
ATOM 643 C C . LEU A 1 86 ? 9.674 12.040 -10.745 1.00 66.88 86 LEU A C 1
ATOM 645 O O . LEU A 1 86 ? 9.205 10.930 -11.001 1.00 66.88 86 LEU A O 1
ATOM 649 N N . GLY A 1 87 ? 8.940 13.149 -10.718 1.00 83.12 87 GLY A N 1
ATOM 650 C CA . GLY A 1 87 ? 7.529 13.177 -11.064 1.00 83.12 87 GLY A CA 1
ATOM 651 C C . GLY A 1 87 ? 6.648 12.343 -10.134 1.00 83.12 87 GLY A C 1
ATOM 652 O O . GLY A 1 87 ? 7.023 11.928 -9.038 1.00 83.12 87 GLY A O 1
ATOM 653 N N . ARG A 1 88 ? 5.422 12.126 -10.596 1.00 86.88 88 ARG A N 1
ATOM 654 C CA . ARG A 1 88 ? 4.356 11.531 -9.797 1.00 86.88 88 ARG A CA 1
ATOM 655 C C . ARG A 1 88 ? 4.545 10.040 -9.533 1.00 86.88 88 ARG A C 1
ATOM 657 O O . ARG A 1 88 ? 4.290 9.584 -8.422 1.00 86.88 88 ARG A O 1
ATOM 664 N N . ASP A 1 89 ? 5.009 9.300 -10.536 1.00 90.69 89 ASP A N 1
ATOM 665 C CA . ASP A 1 89 ? 5.205 7.856 -10.415 1.00 90.69 89 ASP A CA 1
ATOM 666 C C . ASP A 1 89 ? 6.224 7.528 -9.326 1.00 90.69 89 ASP A C 1
ATOM 668 O O . ASP A 1 89 ? 5.965 6.672 -8.485 1.00 90.69 89 ASP A O 1
ATOM 672 N N . GLY A 1 90 ? 7.338 8.265 -9.272 1.00 92.06 90 GLY A N 1
ATOM 673 C CA . GLY A 1 90 ? 8.330 8.110 -8.209 1.00 92.06 90 GLY A CA 1
ATOM 674 C C . GLY A 1 90 ? 7.733 8.309 -6.812 1.00 92.06 90 GLY A C 1
ATOM 675 O O . GLY A 1 90 ? 8.018 7.528 -5.902 1.00 92.06 90 GLY A O 1
ATOM 676 N N . ARG A 1 91 ? 6.860 9.312 -6.658 1.00 92.62 91 ARG A N 1
ATOM 677 C CA . ARG A 1 91 ? 6.216 9.661 -5.385 1.00 92.62 91 ARG A CA 1
ATOM 678 C C . ARG A 1 91 ? 5.253 8.610 -4.876 1.00 92.62 91 ARG A C 1
ATOM 680 O O . ARG A 1 91 ? 5.332 8.218 -3.708 1.00 92.62 91 ARG A O 1
ATOM 687 N N . GLU A 1 92 ? 4.374 8.134 -5.743 1.00 95.19 92 GLU A N 1
ATOM 688 C CA . GLU A 1 92 ? 3.413 7.106 -5.361 1.00 95.19 92 GLU A CA 1
ATOM 689 C C . GLU A 1 92 ? 4.108 5.746 -5.175 1.00 95.19 92 GLU A C 1
ATOM 691 O O . GLU A 1 92 ? 3.851 5.055 -4.194 1.00 95.19 92 GLU A O 1
ATOM 696 N N . LEU A 1 93 ? 5.064 5.369 -6.034 1.00 95.69 93 LEU A N 1
ATOM 697 C CA . LEU A 1 93 ? 5.795 4.104 -5.874 1.00 95.69 93 LEU A CA 1
ATOM 698 C C . LEU A 1 93 ? 6.619 4.072 -4.584 1.00 95.69 93 LEU A C 1
ATOM 700 O O . LEU A 1 93 ? 6.641 3.046 -3.910 1.00 95.69 93 LEU A O 1
ATOM 704 N N . SER A 1 94 ? 7.234 5.189 -4.187 1.00 93.44 94 SER A N 1
ATOM 705 C CA . SER A 1 94 ? 7.935 5.268 -2.902 1.00 93.44 94 SER A CA 1
ATOM 706 C C . SER A 1 94 ? 6.991 5.054 -1.716 1.00 93.44 94 SER A C 1
ATOM 708 O O . SER A 1 94 ? 7.299 4.266 -0.820 1.00 93.44 94 SER A O 1
ATOM 710 N N . GLY A 1 95 ? 5.807 5.675 -1.733 1.00 94.62 95 GLY A N 1
ATOM 711 C CA . GLY A 1 95 ? 4.788 5.453 -0.704 1.00 94.62 95 GLY A CA 1
ATOM 712 C C . GLY A 1 95 ? 4.284 4.007 -0.660 1.00 94.62 95 GLY A C 1
ATOM 713 O O . GLY A 1 95 ? 4.183 3.414 0.414 1.00 94.62 95 GLY A O 1
ATOM 714 N N . LEU A 1 96 ? 4.070 3.387 -1.824 1.00 96.38 96 LEU A N 1
ATOM 715 C CA . LEU A 1 96 ? 3.716 1.970 -1.924 1.00 96.38 96 LEU A CA 1
ATOM 716 C C . LEU A 1 96 ? 4.804 1.057 -1.342 1.00 96.38 96 LEU A C 1
ATOM 718 O O . LEU A 1 96 ? 4.488 0.131 -0.599 1.00 96.38 96 LEU A O 1
ATOM 722 N N . MET A 1 97 ? 6.084 1.336 -1.607 1.00 93.94 97 MET A N 1
ATOM 723 C CA . MET A 1 97 ? 7.202 0.590 -1.016 1.00 93.94 97 MET A CA 1
ATOM 724 C C . MET A 1 97 ? 7.263 0.749 0.510 1.00 93.94 97 MET A C 1
ATOM 726 O O . MET A 1 97 ? 7.552 -0.222 1.215 1.00 93.94 97 MET A O 1
ATOM 730 N N . ARG A 1 98 ? 6.951 1.943 1.039 1.00 93.50 98 ARG A N 1
ATOM 731 C CA . ARG A 1 98 ? 6.855 2.183 2.491 1.00 93.50 98 ARG A CA 1
ATOM 732 C C . ARG A 1 98 ? 5.749 1.339 3.123 1.00 93.50 98 ARG A C 1
ATOM 734 O O . ARG A 1 98 ? 5.988 0.718 4.155 1.00 93.50 98 ARG A O 1
ATOM 741 N N . VAL A 1 99 ? 4.578 1.258 2.495 1.00 94.88 99 VAL A N 1
ATOM 742 C CA . VAL A 1 99 ? 3.466 0.421 2.976 1.00 94.88 99 VAL A CA 1
ATOM 743 C C . VAL A 1 99 ? 3.792 -1.074 2.876 1.00 94.88 99 VAL A C 1
ATOM 745 O O . VAL A 1 99 ? 3.555 -1.813 3.831 1.00 94.88 99 VAL A O 1
ATOM 748 N N . ALA A 1 100 ? 4.385 -1.514 1.762 1.00 92.44 100 ALA A N 1
ATOM 749 C CA . ALA A 1 100 ? 4.673 -2.924 1.498 1.00 92.44 100 ALA A CA 1
ATOM 750 C C . ALA A 1 100 ? 5.718 -3.528 2.451 1.00 92.44 100 ALA A C 1
ATOM 752 O O . ALA A 1 100 ? 5.542 -4.643 2.937 1.00 92.44 100 ALA A O 1
ATOM 753 N N . GLY A 1 101 ? 6.805 -2.803 2.728 1.00 84.50 101 GLY A N 1
ATOM 754 C CA . GLY A 1 101 ? 7.942 -3.352 3.478 1.00 84.50 101 GLY A CA 1
ATOM 755 C C . GLY A 1 101 ? 8.702 -2.344 4.334 1.00 84.50 101 GLY A C 1
ATOM 756 O O . GLY A 1 101 ? 9.744 -2.681 4.892 1.00 84.50 101 GLY A O 1
ATOM 757 N N . GLY A 1 102 ? 8.216 -1.107 4.444 1.00 77.88 102 GLY A N 1
ATOM 758 C CA . GLY A 1 102 ? 8.846 -0.080 5.259 1.00 77.88 102 GLY A CA 1
ATOM 759 C C . GLY A 1 102 ? 8.732 -0.365 6.757 1.00 77.88 102 GLY A C 1
ATOM 760 O O . GLY A 1 102 ? 7.675 -0.759 7.261 1.00 77.88 102 GLY A O 1
ATOM 761 N N . SER A 1 103 ? 9.824 -0.109 7.480 1.00 73.44 103 SER A N 1
ATOM 762 C CA . SER A 1 103 ? 9.824 -0.070 8.944 1.00 73.44 103 SER A CA 1
ATOM 763 C C . SER A 1 103 ? 9.444 1.322 9.439 1.00 73.44 103 SER A C 1
ATOM 765 O O . SER A 1 103 ? 10.051 2.299 9.010 1.00 73.44 103 SER A O 1
ATOM 767 N N . ALA A 1 104 ? 8.536 1.418 10.411 1.00 69.38 104 ALA A N 1
ATOM 768 C CA . ALA A 1 104 ? 8.165 2.687 11.045 1.00 69.38 104 ALA A CA 1
ATOM 769 C C . ALA A 1 104 ? 9.355 3.416 11.708 1.00 69.38 104 ALA A C 1
ATOM 771 O O . ALA A 1 104 ? 9.304 4.627 11.894 1.00 69.38 104 ALA A O 1
ATOM 772 N N . THR A 1 105 ? 10.431 2.698 12.046 1.00 66.50 105 THR A N 1
ATOM 773 C CA . THR A 1 105 ? 11.658 3.264 12.637 1.00 66.50 105 THR A CA 1
ATOM 774 C C . THR A 1 105 ? 12.725 3.641 11.609 1.00 66.50 105 THR A C 1
ATOM 776 O O . THR A 1 105 ? 13.740 4.224 11.975 1.00 66.50 105 THR A O 1
ATOM 779 N N . GLY A 1 106 ? 12.528 3.289 10.335 1.00 68.81 106 GLY A N 1
ATOM 780 C CA . GLY A 1 106 ? 13.529 3.441 9.277 1.00 68.81 106 GLY A CA 1
ATOM 781 C C . GLY A 1 106 ? 13.421 4.725 8.453 1.00 68.81 106 GLY A C 1
ATOM 782 O O . GLY A 1 106 ? 14.175 4.863 7.494 1.00 68.81 106 GLY A O 1
ATOM 783 N N . PHE A 1 107 ? 12.495 5.633 8.777 1.00 73.62 107 PHE A N 1
ATOM 784 C CA . PHE A 1 107 ? 12.226 6.837 7.982 1.00 73.62 107 PHE A CA 1
ATOM 785 C C . PHE A 1 107 ? 12.236 8.104 8.830 1.00 73.62 107 PHE A C 1
ATOM 787 O O . PHE A 1 107 ? 11.855 8.085 10.003 1.00 73.62 107 PHE A O 1
ATOM 794 N N . ASP A 1 108 ? 12.606 9.221 8.203 1.00 84.00 108 ASP A N 1
ATOM 795 C CA . ASP A 1 108 ? 12.381 10.5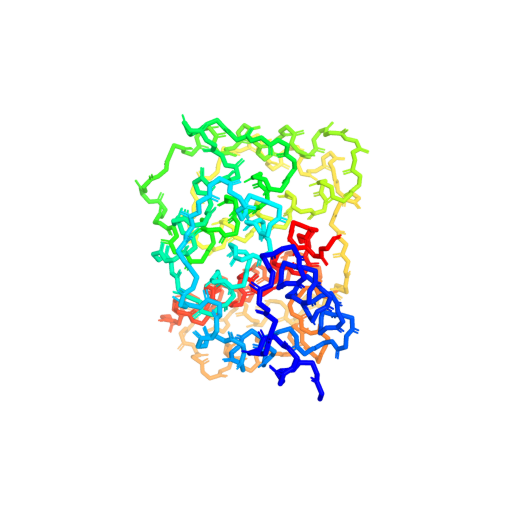43 8.774 1.00 84.00 108 ASP A CA 1
ATOM 796 C C . ASP A 1 108 ? 10.887 10.890 8.678 1.00 84.00 108 ASP A C 1
ATOM 798 O O . ASP A 1 108 ? 10.353 11.212 7.613 1.00 84.00 108 ASP A O 1
ATOM 802 N N . GLY A 1 109 ? 10.196 10.810 9.817 1.00 85.75 109 GLY A N 1
ATOM 803 C CA . GLY A 1 109 ? 8.775 11.138 9.910 1.00 85.75 109 GLY A CA 1
ATOM 804 C C . GLY A 1 109 ? 8.455 12.585 9.523 1.00 85.75 109 GLY A C 1
ATOM 805 O O . GLY A 1 109 ? 7.346 12.842 9.053 1.00 85.75 109 GLY A O 1
ATOM 806 N N . LYS A 1 110 ? 9.397 13.531 9.659 1.00 89.75 110 LYS A N 1
ATOM 807 C CA . LYS A 1 110 ? 9.183 14.933 9.265 1.00 89.75 110 LYS A CA 1
ATOM 808 C C . LYS A 1 110 ? 9.210 15.098 7.756 1.00 89.75 110 LYS A C 1
ATOM 810 O O . LYS A 1 110 ? 8.326 15.754 7.212 1.00 89.75 110 LYS A O 1
ATOM 815 N N . GLU A 1 111 ? 10.191 14.493 7.094 1.00 90.56 111 GLU A N 1
ATOM 816 C CA . GLU A 1 111 ? 10.299 14.516 5.633 1.00 90.56 111 GLU A CA 1
ATOM 817 C C . GLU A 1 111 ? 9.074 13.852 4.993 1.00 90.56 111 GLU A C 1
ATOM 819 O O . GLU A 1 111 ? 8.390 14.467 4.177 1.00 90.56 111 GLU A O 1
ATOM 824 N N . LEU A 1 112 ? 8.706 12.660 5.471 1.00 92.19 112 LEU A N 1
ATOM 825 C CA . LEU A 1 112 ? 7.500 11.953 5.037 1.00 92.19 112 LEU A CA 1
ATOM 826 C C . LEU A 1 112 ? 6.225 12.785 5.248 1.00 92.19 112 LEU A C 1
ATOM 828 O O . LEU A 1 112 ? 5.366 12.855 4.370 1.00 92.19 112 LEU A O 1
ATOM 832 N N . SER A 1 113 ? 6.095 13.439 6.403 1.00 95.88 113 SER A N 1
ATOM 833 C CA . SER A 1 113 ? 4.942 14.302 6.682 1.00 95.88 113 SER A CA 1
ATOM 834 C C . SER A 1 113 ? 4.898 15.506 5.741 1.00 95.88 113 SER A C 1
ATOM 836 O O . SER A 1 113 ? 3.825 15.863 5.260 1.00 95.88 113 SER A O 1
ATOM 838 N N . ALA A 1 114 ? 6.048 16.110 5.433 1.00 95.56 114 ALA A N 1
ATOM 839 C CA . ALA A 1 114 ? 6.140 17.221 4.492 1.00 95.56 114 ALA A CA 1
ATOM 840 C C . ALA A 1 114 ? 5.745 16.804 3.064 1.00 95.56 114 ALA A C 1
ATOM 842 O O . ALA A 1 114 ? 4.995 17.537 2.416 1.00 95.56 114 ALA A O 1
ATOM 843 N N . GLU A 1 115 ? 6.175 15.622 2.603 1.00 94.19 115 GLU A N 1
ATOM 844 C CA . GLU A 1 115 ? 5.756 15.038 1.317 1.00 94.19 115 GLU A CA 1
ATOM 845 C C . GLU A 1 115 ? 4.226 14.893 1.243 1.00 94.19 115 GLU A C 1
ATOM 847 O O . GLU A 1 115 ? 3.591 15.384 0.307 1.00 94.19 115 GLU A O 1
ATOM 852 N N . ILE A 1 116 ? 3.615 14.273 2.258 1.00 97.12 116 ILE A N 1
ATOM 853 C CA . ILE A 1 116 ? 2.162 14.057 2.320 1.00 97.12 116 ILE A CA 1
ATOM 854 C C . ILE A 1 116 ? 1.408 15.394 2.354 1.00 97.12 116 ILE A C 1
ATOM 856 O O . ILE A 1 116 ? 0.419 15.568 1.640 1.00 97.12 116 ILE A O 1
ATOM 860 N N . ILE A 1 117 ? 1.869 16.365 3.150 1.00 97.94 117 ILE A N 1
ATOM 861 C CA . ILE A 1 117 ? 1.246 17.695 3.239 1.00 97.94 117 ILE A CA 1
ATOM 862 C C . ILE A 1 117 ? 1.303 18.419 1.890 1.00 97.94 117 ILE A C 1
ATOM 864 O O . ILE A 1 117 ? 0.317 19.049 1.497 1.00 97.94 117 ILE A O 1
ATOM 868 N N . ALA A 1 118 ? 2.428 18.339 1.175 1.00 96.56 118 ALA A N 1
ATOM 869 C CA . ALA A 1 118 ? 2.565 18.939 -0.148 1.00 96.56 118 ALA A CA 1
ATOM 870 C C . ALA A 1 118 ? 1.559 18.337 -1.143 1.00 96.56 118 ALA A C 1
ATOM 872 O O . ALA A 1 118 ? 0.870 19.077 -1.850 1.00 96.56 118 ALA A O 1
ATOM 873 N N . ASP A 1 119 ? 1.395 17.013 -1.135 1.00 96.50 119 ASP A N 1
ATOM 874 C CA . ASP A 1 119 ? 0.438 16.317 -1.997 1.00 96.50 119 ASP A CA 1
ATOM 875 C C . ASP A 1 119 ? -1.020 16.671 -1.663 1.00 96.50 119 ASP A C 1
ATOM 877 O O . ASP A 1 119 ? -1.820 16.947 -2.567 1.00 96.50 119 ASP A O 1
ATOM 881 N N . LEU A 1 120 ? -1.369 16.745 -0.374 1.00 97.56 120 LEU A N 1
ATOM 882 C CA . LEU A 1 120 ? -2.695 17.171 0.092 1.00 97.56 120 LEU A CA 1
ATOM 883 C C . LEU A 1 120 ? -3.016 18.616 -0.321 1.00 97.56 120 LEU A C 1
ATOM 885 O O . LEU A 1 120 ? -4.168 18.930 -0.626 1.00 97.56 120 LEU A O 1
ATOM 889 N N . LYS A 1 121 ? -2.007 19.490 -0.404 1.00 97.19 121 LYS A N 1
ATOM 890 C CA . LYS A 1 121 ? -2.150 20.901 -0.810 1.00 97.19 121 LYS A CA 1
ATOM 891 C C . LYS A 1 121 ? -2.007 21.140 -2.316 1.00 97.19 121 LYS A C 1
ATOM 893 O O . LYS A 1 121 ? -2.185 22.267 -2.766 1.00 97.19 121 LYS A O 1
ATOM 898 N N . SER A 1 122 ? -1.738 20.101 -3.106 1.00 94.75 122 SER A N 1
ATOM 899 C CA . SER A 1 122 ? -1.441 20.225 -4.542 1.00 94.75 122 SER A CA 1
ATOM 900 C C . SER A 1 122 ? -2.596 20.759 -5.403 1.00 94.75 122 SER A C 1
ATOM 902 O O . SER A 1 122 ? -2.368 21.202 -6.526 1.00 94.75 122 SER A O 1
ATOM 904 N N . GLY A 1 123 ? -3.845 20.658 -4.934 1.00 93.06 123 GLY A N 1
ATOM 905 C CA . GLY A 1 123 ? -5.044 20.954 -5.730 1.00 93.06 123 GLY A CA 1
ATOM 906 C C . GLY A 1 123 ? -5.347 19.923 -6.830 1.00 93.06 123 GLY A C 1
ATOM 907 O O . GLY A 1 123 ? -6.375 20.016 -7.502 1.00 93.06 123 GLY A O 1
ATOM 908 N N . VAL A 1 124 ? -4.495 18.908 -7.007 1.00 94.19 124 VAL A N 1
ATOM 909 C CA . VAL A 1 124 ? -4.693 17.821 -7.971 1.00 94.19 124 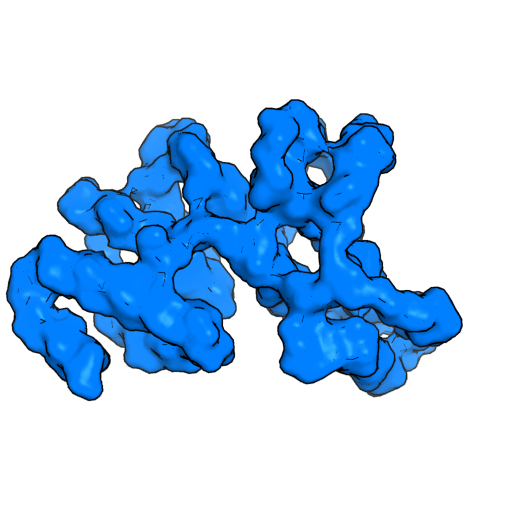VAL A CA 1
ATOM 910 C C . VAL A 1 124 ? -5.444 16.685 -7.283 1.00 94.19 124 VAL A C 1
ATOM 912 O O . VAL A 1 124 ? -4.870 15.951 -6.482 1.00 94.19 124 VAL A O 1
ATOM 915 N N . LYS A 1 125 ? -6.726 16.499 -7.628 1.00 93.94 125 LYS A N 1
ATOM 916 C CA . LYS A 1 125 ? -7.630 15.541 -6.956 1.00 93.94 125 LYS A CA 1
ATOM 917 C C . LYS A 1 125 ? -7.022 14.158 -6.745 1.00 93.94 125 LYS A C 1
ATOM 919 O O . LYS A 1 125 ? -7.021 13.651 -5.633 1.00 93.94 125 LYS A O 1
ATOM 924 N N . SER A 1 126 ? -6.479 13.551 -7.794 1.00 92.56 126 SER A N 1
ATOM 925 C CA . SER A 1 126 ? -5.908 12.205 -7.706 1.00 92.56 126 SER A CA 1
ATOM 926 C C . SER A 1 126 ? -4.688 12.145 -6.774 1.00 92.56 126 SER A C 1
ATOM 928 O O . SER A 1 126 ? -4.463 11.127 -6.131 1.00 92.56 126 SER A O 1
ATOM 930 N N . THR A 1 127 ? -3.909 13.227 -6.672 1.00 95.00 127 THR A N 1
ATOM 931 C CA . THR A 1 127 ? -2.739 13.312 -5.780 1.00 95.00 127 THR A CA 1
ATOM 932 C C . THR A 1 127 ? -3.195 13.456 -4.337 1.00 95.00 127 THR A C 1
ATOM 934 O O . THR A 1 127 ? -2.709 12.746 -3.463 1.00 95.00 127 THR A O 1
ATOM 937 N N . GLN A 1 128 ? -4.220 14.276 -4.106 1.00 96.69 128 GLN A N 1
ATOM 938 C CA . GLN A 1 128 ? -4.853 14.395 -2.797 1.00 96.69 128 GLN A CA 1
ATOM 939 C C . GLN A 1 128 ? -5.491 13.069 -2.352 1.00 96.69 128 GLN A C 1
ATOM 941 O O . GLN A 1 128 ? -5.346 12.687 -1.196 1.00 96.69 128 GLN A O 1
ATOM 946 N N . PHE A 1 129 ? -6.162 12.339 -3.254 1.00 96.19 129 PHE A N 1
ATOM 947 C CA . PHE A 1 129 ? -6.783 11.039 -2.951 1.00 96.19 129 PHE A CA 1
ATOM 948 C C . PHE A 1 129 ? -5.746 10.000 -2.518 1.00 96.19 129 PHE A C 1
ATOM 950 O O . PHE A 1 129 ? -5.970 9.257 -1.557 1.00 96.19 129 PHE A O 1
ATOM 957 N N . TYR A 1 130 ? -4.617 9.958 -3.228 1.00 97.06 130 TYR A N 1
ATOM 958 C CA . TYR A 1 130 ? -3.496 9.095 -2.888 1.00 97.06 130 TYR A CA 1
ATOM 959 C C . TYR A 1 130 ? -2.916 9.466 -1.517 1.00 97.06 130 TYR A C 1
ATOM 961 O O . TYR A 1 130 ? -2.902 8.621 -0.625 1.00 97.06 130 TYR A O 1
ATOM 969 N N . ALA A 1 131 ? -2.540 10.731 -1.308 1.00 97.44 131 ALA A N 1
ATOM 970 C CA . ALA A 1 131 ? -1.904 11.185 -0.071 1.00 97.44 131 ALA A CA 1
ATOM 971 C C . ALA A 1 131 ? -2.807 11.056 1.163 1.00 97.44 131 ALA A C 1
ATOM 973 O O . ALA A 1 131 ? -2.344 10.665 2.232 1.00 97.44 131 ALA A O 1
ATOM 974 N N . ALA A 1 132 ? -4.109 11.313 1.018 1.00 97.62 132 ALA A N 1
ATOM 975 C CA . ALA A 1 132 ? -5.077 11.102 2.091 1.00 97.62 132 ALA A CA 1
ATOM 976 C C . ALA A 1 132 ? -5.149 9.627 2.514 1.00 97.62 132 ALA A C 1
ATOM 978 O O . ALA A 1 132 ? -5.240 9.319 3.702 1.00 97.62 132 ALA A O 1
ATOM 979 N N . SER A 1 133 ? -5.085 8.713 1.542 1.00 97.75 133 SER A N 1
ATOM 980 C CA . SER A 1 133 ? -5.090 7.273 1.809 1.00 97.75 133 SER A CA 1
ATOM 981 C C . SER A 1 133 ? -3.760 6.807 2.398 1.00 97.75 133 SER A C 1
ATOM 983 O O . SER A 1 133 ? -3.757 6.054 3.366 1.00 97.75 133 SER A O 1
ATOM 985 N N . GLU A 1 134 ? -2.638 7.295 1.868 1.00 97.88 134 GLU A N 1
ATOM 986 C CA . GLU A 1 134 ? -1.295 7.015 2.380 1.00 97.88 134 GLU A CA 1
ATOM 987 C C . GLU A 1 134 ? -1.163 7.430 3.850 1.00 97.88 134 GLU A C 1
ATOM 989 O O . GLU A 1 134 ? -0.762 6.608 4.669 1.00 97.88 134 GLU A O 1
ATOM 994 N N . ALA A 1 135 ? -1.575 8.650 4.209 1.00 97.69 135 ALA A N 1
ATOM 995 C CA . ALA A 1 135 ? -1.503 9.152 5.581 1.00 97.69 135 ALA A CA 1
ATOM 996 C C . ALA A 1 135 ? -2.235 8.239 6.578 1.00 97.69 135 ALA A C 1
ATOM 998 O O . ALA A 1 135 ? -1.665 7.827 7.587 1.00 97.69 135 ALA A O 1
ATOM 999 N N . MET A 1 136 ? -3.487 7.879 6.275 1.00 97.56 136 MET A N 1
ATOM 1000 C CA . MET A 1 136 ? -4.296 7.037 7.160 1.00 97.56 136 MET A CA 1
ATOM 1001 C C . MET A 1 136 ? -3.751 5.612 7.282 1.00 97.56 136 MET A C 1
ATOM 1003 O O . MET A 1 136 ? -3.793 5.022 8.359 1.00 97.56 136 MET A O 1
ATOM 1007 N N . LEU A 1 137 ? -3.250 5.044 6.184 1.00 97.94 137 LEU A N 1
ATOM 1008 C CA . LEU A 1 137 ? -2.709 3.688 6.180 1.00 97.94 137 LEU A CA 1
ATOM 1009 C C . LEU A 1 137 ? -1.359 3.619 6.896 1.00 97.94 137 LEU A C 1
ATOM 1011 O O . LEU A 1 137 ? -1.122 2.674 7.641 1.00 97.94 137 LEU A O 1
ATOM 1015 N N . LEU A 1 138 ? -0.495 4.620 6.725 1.00 96.94 138 LEU A N 1
ATOM 1016 C CA . LEU A 1 138 ? 0.772 4.701 7.447 1.00 96.94 138 LEU A CA 1
ATOM 1017 C C . LEU A 1 138 ? 0.544 4.858 8.954 1.00 96.94 138 LEU A C 1
ATOM 1019 O O . LEU A 1 138 ? 1.171 4.139 9.731 1.00 96.94 138 LEU A O 1
ATOM 1023 N N . ASP A 1 139 ? -0.393 5.708 9.377 1.00 96.44 139 ASP A N 1
ATOM 1024 C CA . ASP A 1 139 ? -0.775 5.813 10.792 1.00 96.44 139 ASP A CA 1
ATOM 1025 C C . ASP A 1 139 ? -1.298 4.474 11.344 1.00 96.44 139 ASP A C 1
ATOM 1027 O O . ASP A 1 139 ? -0.820 3.991 12.373 1.00 96.44 139 ASP A O 1
ATOM 1031 N N . ALA A 1 140 ? -2.175 3.787 10.599 1.00 97.00 140 ALA A N 1
ATOM 1032 C CA . ALA A 1 140 ? -2.667 2.457 10.967 1.00 97.00 140 ALA A CA 1
ATOM 1033 C C . ALA A 1 140 ? -1.550 1.400 11.060 1.00 97.00 140 ALA A C 1
ATOM 1035 O O . ALA A 1 140 ? -1.595 0.520 11.924 1.00 97.00 140 ALA A O 1
ATOM 1036 N N . LEU A 1 141 ? -0.519 1.499 10.217 1.00 96.25 141 LEU A N 1
ATOM 1037 C CA . LEU A 1 141 ? 0.696 0.675 10.264 1.00 96.25 141 LEU A CA 1
ATOM 1038 C C . LEU A 1 141 ? 1.686 1.112 11.362 1.00 96.25 141 LEU A C 1
ATOM 1040 O O . LEU A 1 141 ? 2.710 0.459 11.567 1.00 96.25 141 LEU A O 1
ATOM 1044 N N . GLY A 1 142 ? 1.375 2.168 12.118 1.00 93.44 142 GLY A N 1
ATOM 1045 C CA . GLY A 1 142 ? 2.143 2.632 13.273 1.00 93.44 142 GLY A CA 1
ATOM 1046 C C . GLY A 1 142 ? 3.244 3.642 12.950 1.00 93.44 142 GLY A C 1
ATOM 1047 O O . GLY A 1 142 ? 4.056 3.940 13.830 1.00 93.44 142 GLY A O 1
ATOM 1048 N N . PHE A 1 143 ? 3.287 4.176 11.728 1.00 93.94 143 PHE A N 1
ATOM 1049 C CA . PHE A 1 143 ? 4.189 5.271 11.383 1.00 93.94 143 PHE A CA 1
ATOM 1050 C C . PHE A 1 143 ? 3.771 6.536 12.131 1.00 93.94 143 PHE A C 1
ATOM 1052 O O . PHE A 1 143 ? 2.590 6.846 12.263 1.00 93.94 143 PHE A O 1
ATOM 1059 N N . LYS A 1 144 ? 4.756 7.279 12.636 1.00 91.81 144 LYS A N 1
ATOM 1060 C CA . LYS A 1 144 ? 4.512 8.533 13.349 1.00 91.81 144 LYS A CA 1
ATOM 1061 C C . LYS A 1 144 ? 4.563 9.693 12.365 1.00 91.81 144 LYS A C 1
ATOM 1063 O O . LYS A 1 144 ? 5.637 10.057 11.894 1.00 91.81 144 LYS A O 1
ATOM 1068 N N . LEU A 1 145 ? 3.390 10.239 12.064 1.00 94.00 145 LEU A N 1
ATOM 1069 C CA . LEU A 1 145 ? 3.224 11.431 11.242 1.00 94.00 145 LEU A CA 1
ATOM 1070 C C . LEU A 1 145 ? 3.139 12.681 12.124 1.00 94.00 145 LEU A C 1
ATOM 1072 O O . LEU A 1 145 ? 2.681 12.622 13.268 1.00 94.00 145 LEU A O 1
ATOM 1076 N N . ASP A 1 146 ? 3.585 13.812 11.587 1.00 95.62 146 ASP A N 1
ATOM 1077 C CA . ASP A 1 146 ? 3.444 15.111 12.236 1.00 95.62 146 ASP A CA 1
ATOM 1078 C C . ASP A 1 146 ? 1.952 15.488 12.335 1.00 95.62 146 ASP A C 1
ATOM 1080 O O . ASP A 1 146 ? 1.213 15.291 11.363 1.00 95.62 146 ASP A O 1
ATOM 1084 N N . PRO A 1 147 ? 1.484 16.057 13.464 1.00 94.75 147 PRO A N 1
ATOM 1085 C CA . PRO A 1 147 ? 0.106 16.525 13.599 1.00 94.75 147 PRO A CA 1
ATOM 1086 C C . PRO A 1 147 ? -0.377 17.443 12.465 1.00 94.75 147 PRO A C 1
ATOM 1088 O O . PRO A 1 147 ? -1.559 17.413 12.122 1.00 94.75 147 PRO A O 1
ATOM 1091 N N . ALA A 1 148 ? 0.518 18.208 11.831 1.00 97.00 148 ALA A N 1
ATOM 1092 C CA . ALA A 1 148 ? 0.199 19.068 10.692 1.00 97.00 148 ALA A CA 1
ATOM 1093 C C . ALA A 1 148 ? -0.352 18.305 9.471 1.00 97.00 148 ALA A C 1
ATOM 1095 O O . ALA A 1 148 ? -1.041 18.902 8.640 1.00 97.00 148 ALA A O 1
ATOM 1096 N N . VAL A 1 149 ? -0.093 16.995 9.358 1.00 97.94 149 VAL A N 1
ATOM 1097 C CA . VAL A 1 149 ? -0.705 16.138 8.329 1.00 97.94 149 VAL A CA 1
ATOM 1098 C C . VAL A 1 149 ? -2.220 16.080 8.511 1.00 97.94 149 VAL A C 1
ATOM 1100 O O . VAL A 1 149 ? -2.958 16.161 7.531 1.00 97.94 149 VAL A O 1
ATOM 1103 N N . TRP A 1 150 ? -2.696 15.985 9.753 1.00 96.88 150 TRP A N 1
ATOM 1104 C CA . TRP A 1 150 ? -4.125 15.890 10.051 1.00 96.88 150 TRP A CA 1
ATOM 1105 C C . TRP A 1 150 ? -4.855 17.199 9.766 1.00 96.88 150 TRP A C 1
ATOM 1107 O O . TRP A 1 150 ? -5.942 17.168 9.196 1.00 96.88 150 TRP A O 1
ATOM 1117 N N . GLU A 1 151 ? -4.230 18.341 10.051 1.00 96.44 151 GLU A N 1
ATOM 1118 C CA . GLU A 1 151 ? -4.764 19.653 9.666 1.00 96.44 151 GLU A CA 1
ATOM 1119 C C . GLU A 1 151 ? -4.879 19.781 8.139 1.00 96.44 151 GLU A C 1
ATOM 1121 O O . GLU A 1 151 ? -5.940 20.113 7.608 1.00 96.44 151 GLU A O 1
ATOM 1126 N N . ALA A 1 152 ? -3.825 19.407 7.403 1.00 97.56 152 ALA A N 1
ATOM 1127 C CA . ALA A 1 152 ? -3.858 19.406 5.940 1.00 97.56 152 ALA A CA 1
ATOM 1128 C C . ALA A 1 152 ? -4.928 18.451 5.376 1.00 97.56 152 ALA A C 1
ATOM 1130 O O . ALA A 1 152 ? -5.541 18.735 4.346 1.00 97.56 152 ALA A O 1
ATOM 1131 N N . LEU A 1 153 ? -5.177 17.327 6.048 1.00 96.50 153 LEU A N 1
ATOM 1132 C CA . LEU A 1 153 ? -6.215 16.371 5.678 1.00 96.50 153 LEU A CA 1
ATOM 1133 C C . LEU A 1 153 ? -7.630 16.924 5.923 1.00 96.50 153 LEU A C 1
ATOM 1135 O O . LEU A 1 153 ? -8.521 16.679 5.110 1.00 96.50 153 LEU A O 1
ATOM 1139 N N . LEU A 1 154 ? -7.848 17.677 7.008 1.00 95.12 154 LEU A N 1
ATOM 1140 C CA . LEU A 1 154 ? -9.124 18.348 7.297 1.00 95.12 154 LEU A CA 1
ATOM 1141 C C . LEU A 1 154 ? -9.455 19.407 6.236 1.00 95.12 154 LEU A C 1
ATOM 1143 O O . LEU A 1 154 ? -10.598 19.479 5.755 1.00 95.12 154 LEU A O 1
ATOM 1147 N N . ASP A 1 155 ? -8.448 20.170 5.809 1.00 95.00 155 ASP A N 1
ATOM 1148 C CA . ASP A 1 155 ? -8.559 21.109 4.689 1.00 95.00 155 ASP A CA 1
ATOM 1149 C C . ASP A 1 155 ? -8.870 20.372 3.379 1.00 95.00 155 ASP A C 1
ATOM 1151 O O . ASP A 1 155 ? -9.741 20.779 2.605 1.00 95.00 155 ASP A O 1
ATOM 1155 N N . ALA A 1 156 ? -8.226 19.224 3.165 1.00 94.69 156 ALA A N 1
ATOM 1156 C CA . ALA A 1 156 ? -8.410 18.362 2.006 1.00 94.69 156 ALA A CA 1
ATOM 1157 C C . ALA A 1 156 ? -9.504 17.293 2.190 1.00 94.69 156 ALA A C 1
ATOM 1159 O O . ALA A 1 156 ? -9.476 16.281 1.497 1.00 94.69 156 ALA A O 1
ATOM 1160 N N . ARG A 1 157 ? -10.509 17.483 3.061 1.00 91.81 157 ARG A N 1
ATOM 1161 C CA . ARG A 1 157 ? -11.536 16.452 3.359 1.00 91.81 157 ARG A CA 1
ATOM 1162 C C . ARG A 1 157 ? -12.274 15.898 2.136 1.00 91.81 157 ARG A C 1
ATOM 1164 O O . ARG A 1 157 ? -12.714 14.755 2.152 1.00 91.81 157 ARG A O 1
ATOM 1171 N N . GLY A 1 158 ? -12.381 16.679 1.056 1.00 92.62 158 GLY A N 1
ATOM 1172 C CA . GLY A 1 158 ? -12.935 16.218 -0.224 1.00 92.62 158 GLY A CA 1
ATOM 1173 C C . GLY A 1 158 ? -12.106 15.119 -0.905 1.00 92.62 158 GLY A C 1
ATOM 1174 O O . GLY A 1 158 ? -12.583 14.489 -1.846 1.00 92.62 158 GLY A O 1
ATOM 1175 N N . ALA A 1 159 ? -10.882 14.878 -0.431 1.00 92.81 159 ALA A N 1
ATOM 1176 C CA . ALA A 1 159 ? -10.012 13.798 -0.866 1.00 92.81 159 ALA A CA 1
ATOM 1177 C C . ALA A 1 159 ? -10.366 12.436 -0.253 1.00 92.81 159 ALA A C 1
ATOM 1179 O O . ALA A 1 159 ? -9.978 11.393 -0.784 1.00 92.81 159 ALA A O 1
ATOM 1180 N N . LEU A 1 160 ? -11.132 12.435 0.839 1.00 93.25 160 LEU A N 1
ATOM 1181 C CA . LEU A 1 160 ? -11.609 11.232 1.503 1.00 93.25 160 LEU A CA 1
ATOM 1182 C C . LEU A 1 160 ? -12.852 10.706 0.781 1.00 93.25 160 LEU A C 1
ATOM 1184 O O . LEU A 1 160 ? -13.975 11.148 1.012 1.00 93.25 160 LEU A O 1
ATOM 1188 N N . THR A 1 161 ? -12.634 9.774 -0.143 1.00 92.81 161 THR A N 1
ATOM 1189 C CA . THR A 1 161 ? -13.673 9.248 -1.040 1.00 92.81 161 THR A CA 1
ATOM 1190 C C . THR A 1 161 ? -13.863 7.744 -0.872 1.00 92.81 161 THR A C 1
ATOM 1192 O O . THR A 1 161 ? -12.979 7.047 -0.391 1.00 92.81 161 THR A O 1
ATOM 1195 N N . GLY A 1 162 ? -15.012 7.219 -1.296 1.00 92.81 162 GLY A N 1
ATOM 1196 C CA . GLY A 1 162 ? -15.335 5.793 -1.216 1.00 92.81 162 GLY A CA 1
ATOM 1197 C C . GLY A 1 162 ? -16.542 5.512 -0.329 1.00 92.81 162 GLY A C 1
ATOM 1198 O O . GLY A 1 162 ? -17.107 6.410 0.297 1.00 92.81 162 GLY A O 1
ATOM 1199 N N . LYS A 1 163 ? -16.962 4.247 -0.298 1.00 93.94 163 LYS A N 1
ATOM 1200 C CA . LYS A 1 163 ? -18.108 3.816 0.507 1.00 93.94 163 LYS A CA 1
ATOM 1201 C C . LYS A 1 163 ? -17.789 3.962 1.995 1.00 93.94 163 LYS A C 1
ATOM 1203 O O . LYS A 1 163 ? -16.794 3.417 2.464 1.00 93.94 163 LYS A O 1
ATOM 1208 N N . VAL A 1 164 ? -18.645 4.665 2.732 1.00 93.56 164 VAL A N 1
ATOM 1209 C CA . VAL A 1 164 ? -18.542 4.798 4.191 1.00 93.56 164 VAL A CA 1
ATOM 1210 C C . VAL A 1 164 ? -19.334 3.656 4.839 1.00 93.56 164 VAL A C 1
ATOM 1212 O O . VAL A 1 164 ? -20.550 3.587 4.638 1.00 93.56 164 VAL A O 1
ATOM 1215 N N . PRO A 1 165 ? -18.689 2.731 5.572 1.00 93.50 165 PRO A N 1
ATOM 1216 C CA . PRO A 1 165 ? -19.402 1.699 6.318 1.00 93.50 165 PRO A CA 1
ATOM 1217 C C . PRO A 1 165 ? -20.201 2.305 7.482 1.00 93.50 165 PRO A C 1
ATOM 1219 O O . PRO A 1 165 ? -19.861 3.391 7.955 1.00 93.50 165 PRO A O 1
ATOM 1222 N N . PRO A 1 166 ? -21.235 1.615 7.992 1.00 95.19 166 PRO A N 1
ATOM 1223 C CA . PRO A 1 166 ? -21.943 2.064 9.187 1.00 95.19 166 PRO A CA 1
ATOM 1224 C C . PRO A 1 166 ? -20.993 2.207 10.386 1.00 95.19 166 PRO A C 1
ATOM 1226 O O . PRO A 1 166 ? -20.212 1.299 10.663 1.00 95.19 166 PRO A O 1
ATOM 1229 N N . GLU A 1 167 ? -21.105 3.291 11.161 1.00 94.88 167 GLU A N 1
ATOM 1230 C CA . GLU A 1 167 ? -20.221 3.526 12.320 1.00 94.88 167 GLU A CA 1
ATOM 1231 C C . GLU A 1 167 ? -20.306 2.390 13.355 1.00 94.88 167 GLU A C 1
ATOM 1233 O O . GLU A 1 167 ? -19.307 1.997 13.950 1.00 94.88 167 GLU A O 1
ATOM 1238 N N . ALA A 1 168 ? -21.488 1.784 13.523 1.00 96.75 168 ALA A N 1
ATOM 1239 C CA . ALA A 1 168 ? -21.668 0.625 14.399 1.00 96.75 168 ALA A CA 1
ATOM 1240 C C . ALA A 1 168 ? -20.799 -0.578 13.986 1.00 96.75 168 ALA A C 1
ATOM 1242 O O . ALA A 1 168 ? -20.327 -1.316 14.852 1.00 96.75 168 ALA A O 1
ATOM 1243 N N . LEU A 1 169 ? -20.568 -0.767 12.682 1.00 96.88 169 LEU A N 1
ATOM 1244 C CA . LEU A 1 169 ? -19.691 -1.816 12.167 1.00 96.88 169 LEU A CA 1
ATOM 1245 C C . LEU A 1 169 ? -18.221 -1.497 12.470 1.00 96.88 169 LEU A C 1
ATOM 1247 O O . LEU A 1 169 ? -17.498 -2.361 12.961 1.00 96.88 169 LEU A O 1
ATOM 1251 N N . LEU A 1 170 ? -17.799 -0.245 12.265 1.00 96.69 170 LEU A N 1
ATOM 1252 C CA . LEU A 1 170 ? -16.437 0.204 12.583 1.00 96.69 170 LEU A CA 1
ATOM 1253 C C . LEU A 1 170 ? -16.132 0.092 14.084 1.00 96.69 170 LEU A C 1
ATOM 1255 O O . LEU A 1 170 ? -15.072 -0.403 14.464 1.00 96.69 170 LEU A O 1
ATOM 1259 N N . ASN A 1 171 ? -17.087 0.459 14.941 1.00 97.25 171 ASN A N 1
ATOM 1260 C CA . ASN A 1 171 ? -16.961 0.324 16.392 1.00 97.25 171 ASN A CA 1
ATOM 1261 C C . ASN A 1 171 ? -16.829 -1.140 16.825 1.00 97.25 171 ASN A C 1
ATOM 1263 O O . ASN A 1 171 ? -16.023 -1.456 17.700 1.00 97.25 171 ASN A O 1
ATOM 1267 N N . ARG A 1 172 ? -17.587 -2.050 16.199 1.00 97.88 172 ARG A N 1
ATOM 1268 C CA . ARG A 1 172 ? -17.460 -3.494 16.443 1.00 97.88 172 ARG A CA 1
ATOM 1269 C C . ARG A 1 172 ? -16.089 -4.017 16.036 1.00 97.88 172 ARG A C 1
ATOM 1271 O O . ARG A 1 172 ? -15.480 -4.746 16.809 1.00 97.88 172 ARG A O 1
ATOM 1278 N N . LEU A 1 173 ? -15.590 -3.611 14.870 1.00 98.31 173 LEU A N 1
ATOM 1279 C CA . LEU A 1 173 ? -14.267 -3.998 14.380 1.00 98.31 173 LEU A CA 1
ATOM 1280 C C . LEU A 1 173 ? -13.144 -3.498 15.300 1.00 98.31 173 LEU A C 1
ATOM 1282 O O . LEU A 1 173 ? -12.189 -4.226 15.575 1.00 98.31 173 LEU A O 1
ATOM 1286 N N . HIS A 1 174 ? -13.252 -2.270 15.805 1.00 97.56 174 HIS A N 1
ATOM 1287 C CA . HIS A 1 174 ? -12.304 -1.747 16.783 1.00 97.56 174 HIS A CA 1
ATOM 1288 C C . HIS A 1 174 ? -12.351 -2.540 18.097 1.00 97.56 174 HIS A C 1
ATOM 1290 O O . HIS A 1 174 ? -11.315 -2.987 18.586 1.00 97.56 174 HIS A O 1
ATOM 1296 N N . ALA A 1 175 ? -13.551 -2.769 18.639 1.00 98.00 175 ALA A N 1
ATOM 1297 C CA . ALA A 1 175 ? -13.736 -3.506 19.885 1.00 98.00 175 ALA A CA 1
ATOM 1298 C C . ALA A 1 175 ? -13.261 -4.965 19.787 1.00 98.00 175 ALA A C 1
ATOM 1300 O O . ALA A 1 175 ? -12.669 -5.469 20.738 1.00 98.00 175 ALA A O 1
ATOM 1301 N N . ALA A 1 176 ? -13.490 -5.629 18.649 1.00 98.19 176 ALA A N 1
ATOM 1302 C CA . ALA A 1 176 ? -12.999 -6.978 18.378 1.00 98.19 176 ALA A CA 1
ATOM 1303 C C . ALA A 1 176 ? -11.463 -7.031 18.379 1.00 98.19 176 ALA A C 1
ATOM 1305 O O . ALA A 1 176 ? -10.885 -7.905 19.027 1.00 98.19 176 ALA A O 1
ATOM 1306 N N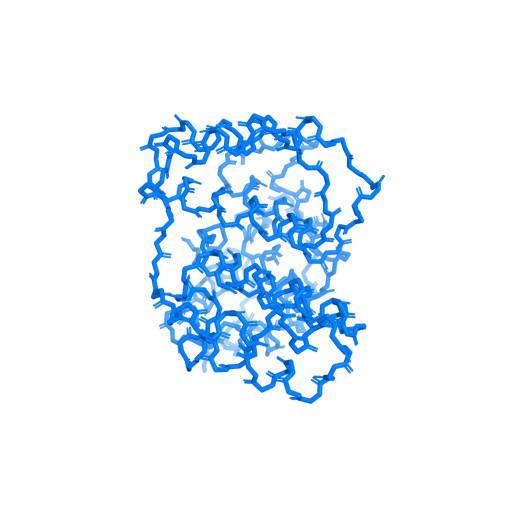 . GLY A 1 177 ? -10.808 -6.052 17.743 1.00 97.00 177 GLY A N 1
ATOM 1307 C CA . GLY A 1 177 ? -9.351 -5.930 17.764 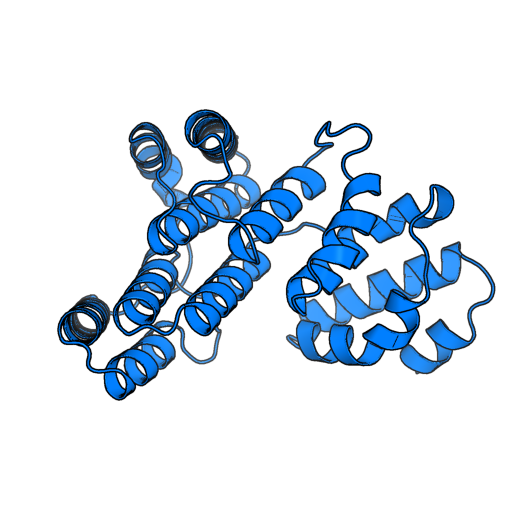1.00 97.00 177 GLY A CA 1
ATOM 1308 C C . GLY A 1 177 ? -8.801 -5.683 19.170 1.00 97.00 177 GLY A C 1
ATOM 1309 O O . GLY A 1 177 ? -7.862 -6.346 19.594 1.00 97.00 177 GLY A O 1
ATOM 1310 N N . ALA A 1 178 ? -9.431 -4.786 19.934 1.00 96.69 178 ALA A N 1
ATOM 1311 C CA . ALA A 1 178 ? -8.998 -4.434 21.288 1.00 96.69 178 ALA A CA 1
ATOM 1312 C C . ALA A 1 178 ? -9.121 -5.583 22.307 1.00 96.69 178 ALA A C 1
ATOM 1314 O O . ALA A 1 178 ? -8.402 -5.592 23.304 1.00 96.69 178 ALA A O 1
ATOM 1315 N N . ARG A 1 179 ? -10.030 -6.539 22.076 1.00 96.94 179 ARG A N 1
ATOM 1316 C CA . ARG A 1 179 ? -10.215 -7.728 22.930 1.00 96.94 179 ARG A CA 1
ATOM 1317 C C . ARG A 1 179 ? -9.507 -8.982 22.415 1.00 96.94 179 ARG A C 1
ATOM 1319 O O . ARG A 1 179 ? -9.797 -10.065 22.913 1.00 96.94 179 ARG A O 1
ATOM 1326 N N . ASP A 1 180 ? -8.647 -8.834 21.409 1.00 95.94 180 ASP A N 1
ATOM 1327 C CA . ASP A 1 180 ? -7.895 -9.927 20.784 1.00 95.94 180 ASP A CA 1
ATOM 1328 C C . ASP A 1 180 ? -8.779 -11.038 20.169 1.00 95.94 180 ASP A C 1
ATOM 1330 O O . ASP A 1 180 ? -8.436 -12.219 20.125 1.00 95.94 180 ASP A O 1
ATOM 1334 N N . ALA A 1 181 ? -9.971 -10.678 19.674 1.00 97.88 181 ALA A N 1
ATOM 1335 C CA . ALA A 1 181 ? -10.896 -11.622 19.045 1.00 97.88 181 ALA A CA 1
ATOM 1336 C C . ALA A 1 181 ? -10.534 -11.853 17.567 1.00 97.88 181 ALA A C 1
ATOM 1338 O O . ALA A 1 181 ? -11.229 -11.373 16.671 1.00 97.88 181 ALA A O 1
ATOM 1339 N N . VAL A 1 182 ? -9.455 -12.602 17.305 1.00 98.06 182 VAL A N 1
ATOM 1340 C CA . VAL A 1 182 ? -8.864 -12.811 15.963 1.00 98.06 182 VAL A CA 1
ATOM 1341 C C . VAL A 1 182 ? -9.914 -13.108 14.880 1.00 98.06 182 VAL A C 1
ATOM 1343 O O . VAL A 1 182 ? -10.013 -12.377 13.897 1.00 98.06 182 VAL A O 1
ATOM 1346 N N . GLY A 1 183 ? -10.729 -14.156 15.058 1.00 98.00 183 GLY A N 1
ATOM 1347 C CA . GLY A 1 183 ? -11.690 -14.589 14.034 1.00 98.00 183 GLY A CA 1
ATOM 1348 C C . GLY A 1 183 ? -12.785 -13.559 13.743 1.00 98.00 183 GLY A C 1
ATOM 1349 O O . GLY A 1 183 ? -13.176 -13.369 12.592 1.00 98.00 183 GLY A O 1
ATOM 1350 N N . GLU A 1 184 ? -13.249 -12.849 14.770 1.00 98.31 184 GLU A N 1
ATOM 1351 C CA . GLU A 1 184 ? -14.248 -11.793 14.607 1.00 98.31 184 GLU A CA 1
ATOM 1352 C C . GLU A 1 184 ? -13.645 -10.552 13.947 1.00 98.31 184 GLU A C 1
ATOM 1354 O O . GLU A 1 184 ? -14.264 -9.976 13.056 1.00 98.31 184 GLU A O 1
ATOM 1359 N N . THR A 1 185 ? -12.421 -10.176 14.319 1.00 98.56 185 THR A N 1
ATOM 1360 C CA . THR A 1 185 ? -11.677 -9.086 13.679 1.00 98.56 185 THR A CA 1
ATOM 1361 C C . THR A 1 185 ? -11.505 -9.338 12.186 1.00 98.56 185 THR A C 1
ATOM 1363 O O . THR A 1 185 ? -11.780 -8.446 11.386 1.00 98.56 185 THR A O 1
ATOM 1366 N N . VAL A 1 186 ? -11.116 -10.555 11.793 1.00 98.00 186 VAL A N 1
ATOM 1367 C CA . VAL A 1 186 ? -10.978 -10.930 10.377 1.00 98.00 186 VAL A CA 1
ATOM 1368 C C . VAL A 1 186 ? -12.323 -10.845 9.653 1.00 98.00 186 VAL A C 1
ATOM 1370 O O . VAL A 1 186 ? -12.406 -10.218 8.598 1.00 98.00 186 VAL A O 1
ATOM 1373 N N . LEU A 1 187 ? -13.395 -11.408 10.222 1.00 98.06 187 LEU A N 1
ATOM 1374 C CA . LEU A 1 187 ? -14.725 -11.369 9.604 1.00 98.06 187 LEU A CA 1
ATOM 1375 C C . LEU A 1 187 ? -15.238 -9.932 9.427 1.00 98.06 187 LEU A C 1
ATOM 1377 O O . LEU A 1 187 ? -15.738 -9.580 8.360 1.00 98.06 187 LEU A O 1
ATOM 1381 N N . LEU A 1 188 ? -15.088 -9.091 10.450 1.00 98.00 188 LEU A N 1
ATOM 1382 C CA . LEU A 1 188 ? -15.512 -7.693 10.406 1.00 98.00 188 LEU A CA 1
ATOM 1383 C C . LEU A 1 188 ? -14.647 -6.859 9.454 1.00 98.00 188 LEU A C 1
ATOM 1385 O O . LEU A 1 188 ? -15.173 -5.970 8.791 1.00 98.00 188 LEU A O 1
ATOM 1389 N N . ALA A 1 189 ? -13.346 -7.141 9.334 1.00 97.50 189 ALA A N 1
ATOM 1390 C CA . ALA A 1 189 ? -12.478 -6.487 8.353 1.00 97.50 189 ALA A CA 1
ATOM 1391 C C . ALA A 1 189 ? -12.909 -6.814 6.910 1.00 97.50 189 ALA A C 1
ATOM 1393 O O . ALA A 1 189 ? -12.925 -5.931 6.046 1.00 97.50 189 ALA A O 1
ATOM 1394 N N . LEU A 1 190 ? -13.325 -8.057 6.653 1.00 96.25 190 LEU A N 1
ATOM 1395 C CA . LEU A 1 190 ? -13.886 -8.468 5.363 1.00 96.25 190 LEU A CA 1
ATOM 1396 C C . LEU A 1 190 ? -15.257 -7.828 5.095 1.00 96.25 190 LEU A C 1
ATOM 1398 O O . LEU A 1 190 ? -15.511 -7.403 3.973 1.00 96.25 190 LEU A O 1
ATOM 1402 N N . ASP A 1 191 ? -16.119 -7.698 6.106 1.00 96.31 191 ASP A N 1
ATOM 1403 C CA . ASP A 1 191 ? -17.418 -7.016 5.972 1.00 96.31 191 ASP A CA 1
ATOM 1404 C C . ASP A 1 191 ? -17.245 -5.510 5.695 1.00 96.31 191 ASP A C 1
ATOM 1406 O O . ASP A 1 191 ? -17.879 -4.937 4.807 1.00 96.31 191 ASP A O 1
ATOM 1410 N N . VAL A 1 192 ? -16.302 -4.871 6.397 1.00 95.44 192 VAL A N 1
ATOM 1411 C CA . VAL A 1 192 ? -15.959 -3.456 6.203 1.00 95.44 192 VAL A CA 1
ATOM 1412 C C . VAL A 1 192 ? -15.443 -3.181 4.795 1.00 95.44 192 VAL A C 1
ATOM 1414 O O . VAL A 1 192 ? -15.849 -2.184 4.200 1.00 95.44 192 VAL A O 1
ATOM 1417 N N . THR A 1 193 ? -14.559 -4.029 4.265 1.00 92.94 193 THR A N 1
ATOM 1418 C CA . THR A 1 193 ? -13.971 -3.844 2.925 1.00 92.94 193 THR A CA 1
ATOM 1419 C C . THR A 1 193 ? -14.919 -4.287 1.810 1.00 92.94 193 THR A C 1
ATOM 1421 O O . THR A 1 193 ? -14.992 -3.643 0.762 1.00 92.94 193 THR A O 1
ATOM 1424 N N . GLY A 1 194 ? -15.710 -5.330 2.060 1.00 88.69 194 GLY A N 1
ATOM 1425 C CA . GLY A 1 194 ? -16.706 -5.870 1.147 1.00 88.69 194 GLY A CA 1
ATOM 1426 C C . GLY A 1 194 ? -16.121 -6.413 -0.161 1.00 88.69 194 GLY A C 1
ATOM 1427 O O . GLY A 1 194 ? -14.916 -6.434 -0.395 1.00 88.69 194 GLY A O 1
ATOM 1428 N N . GLN A 1 195 ? -17.008 -6.833 -1.067 1.00 84.81 195 GLN A N 1
ATOM 1429 C CA . GLN A 1 195 ? -16.613 -7.465 -2.336 1.00 84.81 195 GLN A CA 1
ATOM 1430 C C . GLN A 1 195 ? -15.843 -6.545 -3.294 1.00 84.81 195 GLN A C 1
ATOM 1432 O O . GLN A 1 195 ? -15.098 -7.029 -4.137 1.00 84.81 195 GLN A O 1
ATOM 1437 N N . ALA A 1 196 ? -16.022 -5.227 -3.181 1.00 85.12 196 ALA A N 1
ATOM 1438 C CA . ALA A 1 196 ? -15.311 -4.253 -4.009 1.00 85.12 196 ALA A CA 1
ATOM 1439 C C . ALA A 1 196 ? -13.881 -3.966 -3.502 1.00 85.12 196 ALA A C 1
ATOM 1441 O O . ALA A 1 196 ? -13.134 -3.225 -4.143 1.00 85.12 196 ALA A O 1
ATOM 1442 N N . GLY A 1 197 ? -13.495 -4.552 -2.364 1.00 89.12 197 GLY A N 1
ATOM 1443 C CA . GLY A 1 197 ? -12.144 -4.502 -1.826 1.00 89.12 197 GLY A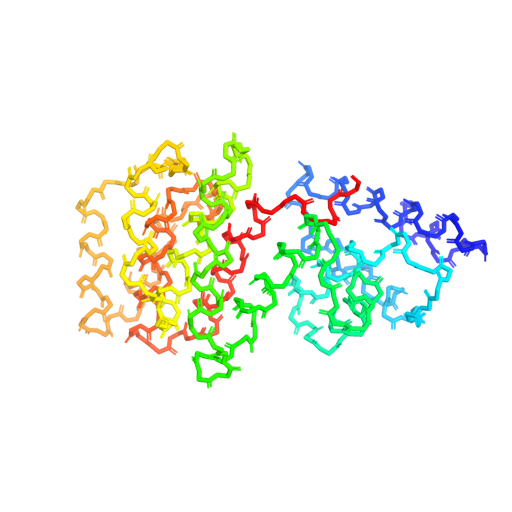 CA 1
ATOM 1444 C C . GLY A 1 197 ? -11.788 -3.192 -1.111 1.00 89.12 197 GLY A C 1
ATOM 1445 O O . GLY A 1 197 ? -12.524 -2.196 -1.164 1.00 89.12 197 GLY A O 1
ATOM 1446 N N . PRO A 1 198 ? -10.618 -3.157 -0.453 1.00 90.81 198 PRO A N 1
ATOM 1447 C CA . PRO A 1 198 ? -10.220 -2.080 0.457 1.00 90.81 198 PRO A CA 1
ATOM 1448 C C . PRO A 1 198 ? -9.926 -0.740 -0.239 1.00 90.81 198 PRO A C 1
ATOM 1450 O O . PRO A 1 198 ? -9.885 0.299 0.417 1.00 90.81 198 PRO A O 1
ATOM 1453 N N . GLY A 1 199 ? -9.748 -0.732 -1.562 1.00 89.19 199 GLY A N 1
ATOM 1454 C CA . GLY A 1 199 ? -9.594 0.488 -2.361 1.00 89.19 199 GLY A CA 1
ATOM 1455 C C . GLY A 1 199 ? -10.906 1.210 -2.683 1.00 89.19 199 GLY A C 1
ATOM 1456 O O . GLY A 1 199 ? -10.892 2.373 -3.084 1.00 89.19 199 GLY A O 1
ATOM 1457 N N . SER A 1 200 ? -12.046 0.531 -2.529 1.00 90.19 200 SER A N 1
ATOM 1458 C CA . SER A 1 200 ? -13.375 1.074 -2.850 1.00 90.19 200 SER A CA 1
ATOM 1459 C C . SER A 1 200 ? -14.046 1.776 -1.665 1.00 90.19 200 SER A C 1
ATOM 1461 O O . SER A 1 200 ? -14.952 2.602 -1.838 1.00 90.19 200 SER A O 1
ATOM 1463 N N . VAL A 1 201 ? -13.594 1.466 -0.451 1.00 94.94 201 VAL A N 1
ATOM 1464 C CA . VAL A 1 201 ? -14.137 2.019 0.787 1.00 94.94 201 VAL A CA 1
ATOM 1465 C C . VAL A 1 201 ? -13.416 3.305 1.176 1.00 94.94 201 VAL A C 1
ATOM 1467 O O . VAL A 1 201 ? -12.363 3.665 0.641 1.00 94.94 201 VAL A O 1
ATOM 1470 N N . HIS A 1 202 ? -14.037 4.045 2.084 1.00 95.50 202 HIS A N 1
ATOM 1471 C CA . HIS A 1 202 ? -13.477 5.268 2.633 1.00 95.50 202 HIS A CA 1
ATOM 1472 C C . HIS A 1 202 ? -12.118 4.980 3.312 1.00 95.50 202 HIS A C 1
ATOM 1474 O O . HIS A 1 202 ? -12.051 4.031 4.094 1.00 95.50 202 HIS A O 1
ATOM 1480 N N . PRO A 1 203 ? -11.054 5.789 3.114 1.00 96.06 203 PRO A N 1
ATOM 1481 C CA . PRO A 1 203 ? -9.711 5.488 3.625 1.00 96.06 203 PRO A CA 1
ATOM 1482 C C . PRO A 1 203 ? -9.651 5.204 5.132 1.00 96.06 203 PRO A C 1
ATOM 1484 O O . PRO A 1 203 ? -8.955 4.287 5.558 1.00 96.06 203 PRO A O 1
ATOM 1487 N N . ARG A 1 204 ? -10.460 5.913 5.937 1.00 95.31 204 ARG A N 1
ATOM 1488 C CA . ARG A 1 204 ? -10.586 5.663 7.390 1.00 95.31 204 ARG A CA 1
ATOM 1489 C C . ARG A 1 204 ? -11.052 4.239 7.705 1.00 95.31 204 ARG A C 1
ATOM 1491 O O . ARG A 1 204 ? -10.609 3.664 8.690 1.00 95.31 204 ARG A O 1
ATOM 1498 N N . ALA A 1 205 ? -11.938 3.673 6.888 1.00 96.69 205 ALA A N 1
ATOM 1499 C CA . ALA A 1 205 ? -12.421 2.312 7.075 1.00 96.69 205 ALA A CA 1
ATOM 1500 C C . ALA A 1 205 ? -11.324 1.281 6.771 1.00 96.69 205 ALA A C 1
ATOM 1502 O O . ALA A 1 205 ? -11.121 0.365 7.566 1.00 96.69 205 ALA A O 1
ATOM 1503 N N . SER A 1 206 ? -10.568 1.469 5.683 1.00 97.38 206 SER A N 1
ATOM 1504 C CA . SER A 1 206 ? -9.411 0.620 5.363 1.00 97.38 206 SER A CA 1
ATOM 1505 C C . SER A 1 206 ? -8.347 0.709 6.455 1.00 97.38 206 SER A C 1
ATOM 1507 O O . SER A 1 206 ? -7.870 -0.315 6.930 1.00 97.38 206 SER A O 1
ATOM 1509 N N . ALA A 1 207 ? -8.036 1.919 6.923 1.00 97.62 207 ALA A N 1
ATOM 1510 C CA . ALA A 1 207 ? -7.104 2.143 8.024 1.00 97.62 207 ALA A CA 1
ATOM 1511 C C . ALA A 1 207 ? -7.569 1.485 9.334 1.00 97.62 207 ALA A C 1
ATOM 1513 O O . ALA A 1 207 ? -6.766 0.852 10.013 1.00 97.62 207 ALA A O 1
ATOM 1514 N N . GLN A 1 208 ? -8.865 1.546 9.663 1.00 97.75 208 GLN A N 1
ATOM 1515 C CA . GLN A 1 208 ? -9.410 0.853 10.834 1.00 97.75 208 GLN A CA 1
ATOM 1516 C C . GLN A 1 208 ? -9.264 -0.670 10.720 1.00 97.75 208 GLN A C 1
ATOM 1518 O O . GLN A 1 208 ? -8.892 -1.314 11.697 1.00 97.75 208 GLN A O 1
ATOM 1523 N N . ALA A 1 209 ? -9.528 -1.249 9.545 1.00 98.06 209 ALA A N 1
ATOM 1524 C CA . ALA A 1 209 ? -9.325 -2.678 9.306 1.00 98.06 209 ALA A CA 1
ATOM 1525 C C . ALA A 1 209 ? -7.854 -3.079 9.455 1.00 98.06 209 ALA A C 1
ATOM 1527 O O . ALA A 1 209 ? -7.558 -4.038 10.163 1.00 98.06 209 ALA A O 1
ATOM 1528 N N . VAL A 1 210 ? -6.935 -2.300 8.879 1.00 98.31 210 VAL A N 1
ATOM 1529 C CA . VAL A 1 210 ? -5.485 -2.490 9.035 1.00 98.31 210 VAL A CA 1
ATOM 1530 C C . VAL A 1 210 ? -5.086 -2.430 10.512 1.00 98.31 210 VAL A C 1
ATOM 1532 O O . VAL A 1 210 ? -4.454 -3.357 11.011 1.00 98.31 210 VAL A O 1
ATOM 1535 N N . ALA A 1 211 ? -5.491 -1.388 11.240 1.00 98.12 211 ALA A N 1
ATOM 1536 C CA . ALA A 1 211 ? -5.152 -1.221 12.651 1.00 98.12 211 ALA A CA 1
ATOM 1537 C C . ALA A 1 211 ? -5.716 -2.354 13.527 1.00 98.12 211 ALA A C 1
ATOM 1539 O O . ALA A 1 211 ? -5.005 -2.875 14.386 1.00 98.12 211 ALA A O 1
ATOM 1540 N N . SER A 1 212 ? -6.964 -2.775 13.293 1.00 98.31 212 SER A N 1
ATOM 1541 C CA . SER A 1 212 ? -7.579 -3.884 14.030 1.00 98.31 212 SER A CA 1
ATOM 1542 C C . SER A 1 212 ? -6.896 -5.225 13.744 1.00 98.31 212 SER A C 1
ATOM 1544 O O . SER A 1 212 ? -6.677 -5.989 14.678 1.00 98.31 212 SER A O 1
ATOM 1546 N N . LEU A 1 213 ? -6.508 -5.508 12.494 1.00 98.38 213 LEU A N 1
ATOM 1547 C CA . LEU A 1 213 ? -5.746 -6.716 12.148 1.00 98.38 213 LEU A CA 1
ATOM 1548 C C . LEU A 1 213 ? -4.380 -6.740 12.849 1.00 98.38 213 LEU A C 1
ATOM 1550 O O . LEU A 1 213 ? -3.991 -7.761 13.414 1.00 98.38 213 LEU A O 1
ATOM 1554 N N . ARG A 1 214 ? -3.680 -5.601 12.902 1.00 97.38 214 ARG A N 1
ATOM 1555 C CA . ARG A 1 214 ? -2.417 -5.490 13.651 1.00 97.38 214 ARG A CA 1
ATOM 1556 C C . ARG A 1 214 ? -2.600 -5.705 15.14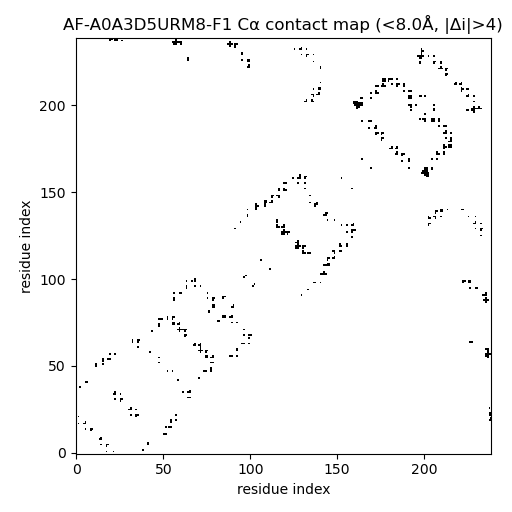6 1.00 97.38 214 ARG A C 1
ATOM 1558 O O . ARG A 1 214 ? -1.760 -6.351 15.765 1.00 97.38 214 ARG A O 1
ATOM 1565 N N . ALA A 1 215 ? -3.686 -5.185 15.718 1.00 97.44 215 ALA A N 1
ATOM 1566 C CA . ALA A 1 215 ? -3.976 -5.329 17.143 1.00 97.44 215 ALA A CA 1
ATOM 1567 C C . ALA A 1 215 ? -4.106 -6.799 17.577 1.00 97.44 215 ALA A C 1
ATOM 1569 O O . ALA A 1 215 ? -3.762 -7.114 18.710 1.00 97.44 215 ALA A O 1
ATOM 1570 N N . VAL A 1 216 ? -4.526 -7.684 16.665 1.00 98.19 216 VAL A N 1
ATOM 1571 C CA . VAL A 1 216 ? -4.642 -9.137 16.894 1.00 98.19 216 VAL A CA 1
ATOM 1572 C C . VAL A 1 216 ? -3.451 -9.943 16.348 1.00 98.19 216 VAL A C 1
ATOM 1574 O O . VAL A 1 216 ? -3.546 -11.149 16.136 1.00 98.19 216 VAL A O 1
ATOM 1577 N N . GLY A 1 217 ? -2.326 -9.279 16.057 1.00 96.81 217 GLY A N 1
ATOM 1578 C CA . GLY A 1 217 ? -1.080 -9.923 15.626 1.00 96.81 217 GLY A CA 1
ATOM 1579 C C . GLY A 1 217 ? -0.980 -10.281 14.137 1.00 96.81 217 GLY A C 1
ATOM 1580 O O . GLY A 1 217 ? 0.023 -10.862 13.727 1.00 96.81 217 GLY A O 1
ATOM 1581 N N . LEU A 1 218 ? -1.958 -9.906 13.305 1.00 97.56 218 LEU A N 1
ATOM 1582 C CA . LEU A 1 218 ? -1.978 -10.185 11.860 1.00 97.56 218 LEU A CA 1
ATOM 1583 C C . LEU A 1 218 ? -1.268 -9.082 11.054 1.00 97.56 218 LEU A C 1
ATOM 1585 O O . LEU A 1 218 ? -1.856 -8.401 10.212 1.00 97.56 218 LEU A O 1
ATOM 1589 N N . GLU A 1 219 ? 0.014 -8.856 11.352 1.00 95.44 219 GLU A N 1
ATOM 1590 C CA . GLU A 1 219 ? 0.813 -7.774 10.753 1.00 95.44 219 GLU A CA 1
ATOM 1591 C C . GLU A 1 219 ? 1.005 -7.953 9.235 1.00 95.44 219 GLU A C 1
ATOM 1593 O O . GLU A 1 219 ? 0.959 -6.974 8.487 1.00 95.44 219 GLU A O 1
ATOM 1598 N N . SER A 1 220 ? 1.200 -9.192 8.766 1.00 93.81 220 SER A N 1
ATOM 1599 C CA . SER A 1 220 ? 1.389 -9.485 7.338 1.00 93.81 220 SER A CA 1
ATOM 1600 C C . SER A 1 220 ? 0.122 -9.177 6.540 1.00 93.81 220 SER A C 1
ATOM 1602 O O . SER A 1 220 ? 0.170 -8.471 5.530 1.00 93.81 220 SER A O 1
ATOM 1604 N N . GLU A 1 221 ? -1.024 -9.633 7.037 1.00 96.00 221 GLU A N 1
ATOM 1605 C CA . GLU A 1 221 ? -2.336 -9.421 6.435 1.00 96.00 221 GLU A CA 1
ATOM 1606 C C . GLU A 1 221 ? -2.713 -7.942 6.461 1.00 96.00 221 GLU A C 1
ATOM 1608 O O . GLU A 1 221 ? -3.200 -7.412 5.464 1.00 96.00 221 GLU A O 1
ATOM 1613 N N . ALA A 1 222 ? -2.436 -7.245 7.566 1.00 97.06 222 ALA A N 1
ATOM 1614 C CA . ALA A 1 222 ? -2.668 -5.813 7.672 1.00 97.06 222 ALA A CA 1
ATOM 1615 C C . ALA A 1 222 ? -1.855 -5.017 6.641 1.00 97.06 222 ALA A C 1
ATOM 1617 O O . ALA A 1 222 ? -2.393 -4.117 5.995 1.00 97.06 222 ALA A O 1
ATOM 1618 N N . ARG A 1 223 ? -0.577 -5.360 6.437 1.00 95.81 223 ARG A N 1
ATOM 1619 C CA . ARG A 1 223 ? 0.267 -4.725 5.409 1.00 95.81 223 ARG A CA 1
ATOM 1620 C C . ARG A 1 223 ? -0.216 -5.022 4.006 1.00 95.81 223 ARG A C 1
ATOM 1622 O O . ARG A 1 223 ? -0.277 -4.108 3.188 1.00 95.81 223 ARG A O 1
ATOM 1629 N N . ARG A 1 224 ? -0.606 -6.266 3.734 1.00 94.56 224 ARG A N 1
ATOM 1630 C CA . ARG A 1 224 ? -1.171 -6.647 2.438 1.00 94.56 224 ARG A CA 1
ATOM 1631 C C . ARG A 1 224 ? -2.460 -5.877 2.147 1.00 94.56 224 ARG A C 1
ATOM 1633 O O . ARG A 1 224 ? -2.589 -5.308 1.068 1.00 94.56 224 ARG A O 1
ATOM 1640 N N . LEU A 1 225 ? -3.354 -5.765 3.130 1.00 96.69 225 LEU A N 1
ATOM 1641 C CA . LEU A 1 225 ? -4.593 -4.998 3.008 1.00 96.69 225 LEU A CA 1
ATOM 1642 C C . LEU A 1 225 ? -4.326 -3.503 2.784 1.00 96.69 225 LEU A C 1
ATOM 1644 O O . LEU A 1 225 ? -4.961 -2.877 1.935 1.00 96.69 225 LEU A O 1
ATOM 1648 N N . ALA A 1 226 ? -3.373 -2.927 3.524 1.00 97.62 226 ALA A N 1
ATOM 1649 C CA . ALA A 1 226 ? -2.956 -1.541 3.342 1.00 97.62 226 ALA A CA 1
ATOM 1650 C C . ALA A 1 226 ? -2.381 -1.309 1.939 1.00 97.62 226 ALA A C 1
ATOM 1652 O O . ALA A 1 226 ? -2.701 -0.312 1.291 1.00 97.62 226 ALA A O 1
ATOM 1653 N N . LEU A 1 227 ? -1.567 -2.245 1.448 1.00 96.81 227 LEU A N 1
ATOM 1654 C CA . LEU A 1 227 ? -0.987 -2.169 0.118 1.00 96.81 227 LEU A CA 1
ATOM 1655 C C . LEU A 1 227 ? -2.068 -2.217 -0.964 1.00 96.81 227 LEU A C 1
ATOM 1657 O O . LEU A 1 227 ? -2.089 -1.345 -1.828 1.00 96.81 227 LEU A O 1
ATOM 1661 N N . GLU A 1 228 ? -2.998 -3.170 -0.889 1.00 95.25 228 GLU A N 1
ATOM 1662 C CA . GLU A 1 228 ? -4.134 -3.271 -1.815 1.00 95.25 228 GLU A CA 1
ATOM 1663 C C . GLU A 1 228 ? -4.972 -1.981 -1.826 1.00 95.25 228 GLU A C 1
ATOM 1665 O O . GLU A 1 228 ? -5.310 -1.453 -2.891 1.00 95.25 228 GLU A O 1
ATOM 1670 N N . ALA A 1 229 ? -5.255 -1.423 -0.643 1.00 96.75 229 ALA A N 1
ATOM 1671 C CA . ALA A 1 229 ? -5.989 -0.169 -0.498 1.00 96.75 229 ALA A CA 1
ATOM 1672 C C . ALA A 1 229 ? -5.274 1.003 -1.188 1.00 96.75 229 ALA A C 1
ATOM 1674 O O . ALA A 1 229 ? -5.901 1.780 -1.913 1.00 96.75 229 ALA A O 1
ATOM 1675 N N . LEU A 1 230 ? -3.961 1.134 -0.976 1.00 97.38 230 LEU A N 1
ATOM 1676 C CA . LEU A 1 230 ? -3.176 2.242 -1.512 1.00 97.38 230 LEU A CA 1
ATOM 1677 C C . LEU A 1 230 ? -2.907 2.087 -3.014 1.00 97.38 230 LEU A C 1
ATOM 1679 O O . LEU A 1 230 ? -3.013 3.058 -3.766 1.00 97.38 230 LEU A O 1
ATOM 1683 N N . MET A 1 231 ? -2.637 0.868 -3.488 1.00 95.12 231 MET A N 1
ATOM 1684 C CA . MET A 1 231 ? -2.449 0.569 -4.911 1.00 95.12 231 MET A CA 1
ATOM 1685 C C . MET A 1 231 ? -3.677 0.951 -5.737 1.00 95.12 231 MET A C 1
ATOM 1687 O O . MET A 1 231 ? -3.529 1.520 -6.826 1.00 95.12 231 MET A O 1
ATOM 1691 N N . ALA A 1 232 ? -4.880 0.721 -5.207 1.00 92.88 232 ALA A N 1
ATOM 1692 C CA . ALA A 1 232 ? -6.129 1.117 -5.849 1.00 92.88 232 ALA A CA 1
ATOM 1693 C C . ALA A 1 232 ? -6.265 2.642 -6.027 1.00 92.88 232 ALA A C 1
ATOM 1695 O O . ALA A 1 232 ? -6.945 3.090 -6.953 1.00 92.88 232 ALA A O 1
ATOM 1696 N N . ARG A 1 233 ? -5.586 3.438 -5.191 1.00 93.38 233 ARG A N 1
ATOM 1697 C CA . ARG A 1 233 ? -5.545 4.911 -5.252 1.00 93.38 233 ARG A CA 1
ATOM 1698 C C . ARG A 1 233 ? -4.368 5.455 -6.063 1.00 93.38 233 ARG A C 1
ATOM 1700 O O . ARG A 1 233 ? -4.409 6.610 -6.473 1.00 93.38 233 ARG A O 1
ATOM 1707 N N . SER A 1 234 ? -3.345 4.638 -6.305 1.00 93.94 234 SER A N 1
ATOM 1708 C CA . SER A 1 234 ? -2.160 5.016 -7.077 1.00 93.94 234 SER A CA 1
ATOM 1709 C C . SER A 1 234 ? -2.368 4.845 -8.578 1.00 93.94 234 SER A C 1
ATOM 1711 O O . SER A 1 234 ? -2.758 3.768 -9.032 1.00 93.94 234 SER A O 1
ATOM 1713 N N . SER A 1 235 ? -2.018 5.879 -9.340 1.00 90.62 235 SER A N 1
ATOM 1714 C CA . SER A 1 235 ? -1.919 5.872 -10.804 1.00 90.62 235 SER A CA 1
ATOM 1715 C C . SER A 1 235 ? -0.569 5.384 -11.336 1.00 90.62 235 SER A C 1
ATOM 1717 O O . SER A 1 235 ? -0.486 4.999 -12.502 1.00 90.62 235 SER A O 1
ATOM 1719 N N . ALA A 1 236 ? 0.469 5.368 -10.498 1.00 91.69 236 ALA A N 1
ATOM 1720 C CA . ALA A 1 236 ? 1.819 5.038 -10.927 1.00 91.69 236 ALA A CA 1
ATOM 1721 C C . ALA A 1 236 ? 1.919 3.646 -11.550 1.00 91.69 236 ALA A C 1
ATOM 1723 O O . ALA A 1 236 ? 1.409 2.669 -10.993 1.00 91.69 236 ALA A O 1
ATOM 1724 N N . GLY A 1 237 ? 2.589 3.564 -12.703 1.00 84.94 237 GLY A N 1
ATOM 1725 C CA . GLY A 1 237 ? 2.842 2.305 -13.402 1.00 84.94 237 GLY A CA 1
ATOM 1726 C C . GLY A 1 237 ? 1.621 1.640 -14.047 1.00 84.94 237 GLY A C 1
ATOM 1727 O O . GLY A 1 237 ? 1.731 0.483 -14.447 1.00 84.94 237 GLY A O 1
ATOM 1728 N N . ARG A 1 238 ? 0.470 2.323 -14.166 1.00 83.19 238 ARG A N 1
ATOM 1729 C CA . ARG A 1 238 ? -0.741 1.756 -14.798 1.00 83.19 238 ARG A CA 1
ATOM 1730 C C . ARG A 1 238 ? -0.743 1.762 -16.336 1.00 83.19 238 ARG A C 1
ATOM 1732 O O . ARG A 1 238 ? -1.613 1.117 -16.913 1.00 83.19 238 ARG A O 1
ATOM 1739 N N . GLY A 1 239 ? 0.229 2.410 -16.985 1.00 59.03 239 GLY A N 1
ATOM 1740 C CA . GLY A 1 239 ? 0.350 2.466 -18.451 1.00 59.03 239 GLY A CA 1
ATOM 1741 C C . GLY A 1 239 ? 0.394 3.880 -18.993 1.00 59.03 239 GLY A C 1
ATOM 1742 O O . GLY A 1 239 ? -0.530 4.648 -18.664 1.00 59.03 239 GLY A O 1
#

Foldseek 3Di:
DLLVQLVPDPDPVSNLVSLLVQQLVCVVVVNNLVSLVSCVVSLVPDQDDQSNLSQLQQSLLSCLLVLVLVSNVRSLCSCQPPNNHDPDSSLLSVLLSCLSDNDLVPDDQAVLQVSLLCQLVVPPLLSVLLSLLSVLLCVLLVRDHDPVSVVSCVVSVVSFDAAEDDVVLLVQLLVCLQVLVQVSNVVSLCVLQDPVALLRHGSNSLSSSLNSCVSNVNNNVSSSSSSRNSSSSDPTSSD

Mean predicted aligned error: 4.87 Å

Nearest PDB structures (foldseek):
  4lct-assembly1_A  TM=4.226E-01  e=1.000E+00  Arabidopsis thaliana
  4lct-assembly2_D  TM=4.550E-01  e=9.106E+00  Arabidopsis thaliana
  8jbb-assembly1_A  TM=2.370E-01  e=1.905E+00  Thermus thermophilus HB8
  5fsh-assembly1_A  TM=2.395E-01  e=5.242E+00  Thermus thermophilus HB8

Radius of gyration: 18.23 Å; Cα contacts (8 Å, |Δi|>4): 343; chains: 1; bounding box: 42×37×52 Å

Sequence (239 aa):
MIYQAIGSAVAADERIQLFKLAFATAETAGLYYPTVEALYPELSAMEPNAALRPLAPAATRAFIAIGENTKAREWFALVAPGGQMLGRDGRELSGLMRVAGGSATGFDGKELSAEIIADLKSGVKSTQFYAASEAMLLDALGFKLDPAVWEALLDARGALTGKVPPEALLNRLHAAGARDAVGETVLLALDVTGQAGPGSVHPRASAQAVASLRAVGLESEARRLALEALMARSSAGRG

Solvent-accessible surface area (backbone atoms only — not comparable to full-atom values): 12418 Å² total; per-residue (Å²): 113,69,72,63,49,49,78,66,45,84,50,69,68,60,35,44,52,47,52,39,49,52,50,34,52,20,51,75,68,76,37,37,69,66,49,44,63,72,43,35,71,66,59,71,71,56,78,79,46,83,88,48,40,90,38,17,49,36,51,18,48,44,26,50,75,76,65,37,60,67,62,16,50,57,25,38,44,60,45,19,58,95,77,48,70,46,68,66,42,31,54,47,50,51,53,49,48,41,51,63,72,49,55,63,87,75,58,62,36,64,61,54,29,50,54,38,37,50,32,35,68,60,81,44,63,65,47,17,31,28,29,50,34,47,54,40,34,39,46,36,72,62,33,65,65,48,72,67,40,57,56,40,44,63,77,34,46,88,32,68,51,56,52,75,67,60,66,71,57,54,52,49,27,47,53,27,11,76,69,54,36,51,72,57,23,53,54,39,34,49,62,64,29,41,96,74,32,40,46,46,23,19,40,69,57,40,17,49,36,24,31,22,33,40,58,47,69,36,52,68,59,19,30,52,49,43,34,52,23,45,54,64,46,45,70,48,40,51,110